Protein AF-A0A1G9PNY1-F1 (afdb_monomer)

Mean predicted aligned error: 7.06 Å

Solvent-accessible surface area (backbone atoms only — not comparable to full-atom values): 10108 Å² total; per-residue (Å²): 119,94,49,72,57,50,75,74,50,74,66,56,32,52,52,48,32,52,53,30,51,52,52,44,56,53,52,70,74,56,66,79,92,45,50,74,58,44,51,51,51,45,50,45,30,50,36,35,34,52,29,25,51,45,40,76,79,39,56,76,78,65,72,63,64,57,29,57,57,54,51,50,52,51,50,51,48,54,51,46,55,68,46,43,55,58,53,42,49,65,63,49,64,80,45,90,55,55,70,68,57,52,51,50,51,39,51,52,53,43,51,44,46,68,58,46,45,60,54,50,53,49,51,53,52,49,53,34,49,77,60,26,61,48,53,48,53,32,40,58,74,56,53,68,54,49,55,64,51,53,51,49,51,50,54,51,50,56,57,53,56,52,32,63,51,52,52,54,50,50,54,53,49,51,54,53,51,53,53,55,54,60,76,72,108

Secondary structure (DSSP, 8-state):
-----PPPPHHHHHHHHHHHHHHHHHHHHS-GGGHHHHHHHHHHHHHHHHHHHHHHH-GGGG---HHHHHHHHHHHHHHHHHHHHHHHHHHHHTS---HHHHHHHHHHHHHHHHHHHHHHHHHHHHHHHHS-GGGHHHHHHHTSSHHHHHHHHHHHHHHHHHHHHHHHHHHHHHHHHHHHHHTT-

pLDDT: mean 88.93, std 7.14, range [53.59, 97.06]

Sequence (185 aa):
MQVTANAPTVVQAWVTLVVLALLFVVSLLVPRRHLPFIYFWRVTTFLGMGSSLAFLWFPTLFQVQVSDYFNSLMQINGILLWIMPVLHAALLYIFPLGMLQKLLATLVAVAFVVVSAPFHVGTLVWIVHETNTLVLLPIYLLATFLPPVLAQLGIYSYFVSKASVSERRSVARAARAAARTVAKA

Structure (mmCIF, N/CA/C/O backbone):
data_AF-A0A1G9PNY1-F1
#
_entry.id   AF-A0A1G9PNY1-F1
#
loop_
_atom_site.group_PDB
_atom_site.id
_atom_site.type_symbol
_atom_site.label_atom_id
_atom_site.label_alt_id
_atom_site.label_comp_id
_atom_site.label_asym_id
_atom_site.label_entity_id
_atom_site.label_seq_id
_atom_site.pdbx_PDB_ins_code
_atom_site.Cartn_x
_atom_site.Cartn_y
_atom_site.Cartn_z
_atom_site.occupancy
_atom_site.B_iso_or_equiv
_atom_site.auth_seq_id
_atom_site.auth_comp_id
_atom_site.auth_asym_id
_atom_site.auth_atom_id
_atom_site.pdbx_PDB_model_num
ATOM 1 N N . MET A 1 1 ? 19.361 -1.876 5.715 1.00 53.59 1 MET A N 1
ATOM 2 C CA . MET A 1 1 ? 19.389 -3.086 4.862 1.00 53.59 1 MET A CA 1
ATOM 3 C C . MET A 1 1 ? 19.858 -2.639 3.487 1.00 53.59 1 MET A C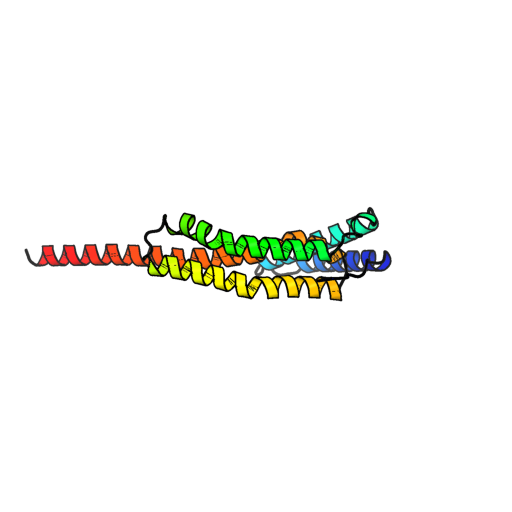 1
ATOM 5 O O . MET A 1 1 ? 19.256 -1.709 2.970 1.00 53.59 1 MET A O 1
ATOM 9 N N . GLN A 1 2 ? 20.953 -3.185 2.947 1.00 61.75 2 GLN A N 1
ATOM 10 C CA . GLN A 1 2 ? 21.344 -2.882 1.564 1.00 61.75 2 GLN A CA 1
ATOM 11 C C . GLN A 1 2 ? 20.408 -3.662 0.641 1.00 61.75 2 GLN A C 1
ATOM 13 O O . GLN A 1 2 ? 20.511 -4.878 0.525 1.00 61.75 2 GLN A O 1
ATOM 18 N N . VAL A 1 3 ? 19.439 -2.958 0.069 1.00 67.06 3 VAL A N 1
ATOM 19 C CA . VAL A 1 3 ? 18.542 -3.470 -0.964 1.00 67.06 3 VAL A CA 1
ATOM 20 C C . VAL A 1 3 ? 19.075 -2.971 -2.296 1.00 67.06 3 VAL A C 1
ATOM 22 O O . VAL A 1 3 ? 19.048 -1.768 -2.574 1.00 67.06 3 VAL A O 1
ATOM 25 N N . THR A 1 4 ? 19.586 -3.901 -3.093 1.00 73.62 4 THR A N 1
ATOM 26 C CA . THR A 1 4 ? 19.955 -3.669 -4.484 1.00 73.62 4 THR A CA 1
ATOM 27 C C . THR A 1 4 ? 18.784 -4.072 -5.373 1.00 73.62 4 THR A C 1
ATOM 29 O O . THR A 1 4 ? 18.105 -5.065 -5.122 1.00 73.62 4 THR A O 1
ATOM 32 N N . ALA A 1 5 ? 18.526 -3.279 -6.406 1.00 76.31 5 ALA A N 1
ATOM 33 C CA . ALA A 1 5 ? 17.574 -3.618 -7.452 1.00 76.31 5 ALA A CA 1
ATOM 34 C C . ALA A 1 5 ? 18.273 -3.458 -8.794 1.00 76.31 5 ALA A C 1
ATOM 36 O O . ALA A 1 5 ? 19.057 -2.522 -8.982 1.00 76.31 5 ALA A O 1
ATOM 37 N N . ASN A 1 6 ? 17.985 -4.361 -9.723 1.00 80.06 6 ASN A N 1
ATOM 38 C CA . ASN A 1 6 ? 18.568 -4.290 -11.052 1.00 80.06 6 ASN A CA 1
ATOM 39 C C . ASN A 1 6 ? 18.010 -3.072 -11.793 1.00 80.06 6 ASN A C 1
ATOM 41 O O . ASN A 1 6 ? 16.792 -2.881 -11.884 1.00 80.06 6 ASN A O 1
ATOM 45 N N . ALA A 1 7 ? 18.911 -2.251 -12.336 1.00 82.44 7 ALA A N 1
ATOM 46 C CA . ALA A 1 7 ? 18.522 -1.197 -13.258 1.00 82.44 7 ALA A CA 1
ATOM 47 C C . ALA A 1 7 ? 17.930 -1.851 -14.523 1.00 82.44 7 ALA A C 1
ATOM 49 O O . ALA A 1 7 ? 18.539 -2.779 -15.067 1.00 82.44 7 ALA A O 1
ATOM 50 N N . PRO A 1 8 ? 16.750 -1.416 -14.992 1.00 86.94 8 PRO A N 1
ATOM 51 C CA . PRO A 1 8 ? 16.131 -1.986 -16.174 1.00 86.94 8 PRO A CA 1
ATOM 52 C C . PRO A 1 8 ? 16.969 -1.680 -17.415 1.00 86.94 8 PRO A C 1
ATOM 54 O O . PRO A 1 8 ? 17.598 -0.630 -17.534 1.00 86.94 8 PRO A O 1
ATOM 57 N N . THR A 1 9 ? 16.951 -2.598 -18.375 1.00 90.94 9 THR A N 1
ATOM 58 C CA . THR A 1 9 ? 17.480 -2.338 -19.720 1.00 90.94 9 THR A CA 1
ATOM 59 C C . THR A 1 9 ? 16.412 -1.687 -20.599 1.00 90.94 9 THR A C 1
ATOM 61 O O . THR A 1 9 ? 15.212 -1.851 -20.375 1.00 90.94 9 THR A O 1
ATOM 64 N N . VAL A 1 10 ? 16.831 -0.989 -21.658 1.00 92.81 10 VAL A N 1
ATOM 65 C CA . VAL A 1 10 ? 15.910 -0.378 -22.639 1.00 92.81 10 VAL A CA 1
ATOM 66 C C . VAL A 1 10 ? 14.958 -1.419 -23.240 1.00 92.81 10 VAL A C 1
ATOM 68 O O . VAL A 1 10 ? 13.764 -1.162 -23.380 1.00 92.81 10 VAL A O 1
ATOM 71 N N . VAL A 1 11 ? 15.462 -2.624 -23.529 1.00 93.62 11 VAL A N 1
ATOM 72 C CA . VAL A 1 11 ? 14.648 -3.738 -24.038 1.00 93.62 11 VAL A CA 1
ATOM 73 C C . VAL A 1 11 ? 13.600 -4.161 -23.009 1.00 93.62 11 VAL A C 1
ATOM 75 O O . VAL A 1 11 ? 12.428 -4.293 -23.355 1.00 93.62 11 VAL A O 1
ATOM 78 N N . GLN A 1 12 ? 13.985 -4.318 -21.738 1.00 93.00 12 GLN A N 1
ATOM 79 C CA . GLN A 1 12 ? 13.044 -4.662 -20.667 1.00 93.00 12 GLN A CA 1
ATOM 80 C C . GLN A 1 12 ? 11.953 -3.605 -20.494 1.00 93.00 12 GLN A C 1
ATOM 82 O O . GLN A 1 12 ? 10.800 -3.970 -20.275 1.00 93.00 12 GLN A O 1
ATOM 87 N N . ALA A 1 13 ? 12.279 -2.318 -20.626 1.00 93.81 13 ALA A N 1
ATOM 88 C CA . ALA A 1 13 ? 11.290 -1.248 -20.540 1.00 93.81 13 ALA A CA 1
ATOM 89 C C . ALA A 1 13 ? 10.269 -1.306 -21.687 1.00 93.81 13 ALA A C 1
ATOM 91 O O . ALA A 1 13 ? 9.069 -1.214 -21.432 1.00 93.81 13 ALA A O 1
ATOM 92 N N . TRP A 1 14 ? 10.711 -1.548 -22.926 1.00 96.25 14 TRP A N 1
ATOM 93 C CA . TRP A 1 14 ? 9.802 -1.741 -24.063 1.00 96.25 14 TRP A CA 1
ATOM 94 C C . TRP A 1 14 ? 8.923 -2.983 -23.913 1.00 96.25 14 TRP A C 1
ATOM 96 O O . TRP A 1 14 ? 7.712 -2.901 -24.113 1.00 96.25 14 TRP A O 1
ATOM 106 N N . VAL A 1 15 ? 9.503 -4.119 -23.514 1.00 95.56 15 VAL A N 1
ATOM 107 C CA . VAL A 1 15 ? 8.742 -5.356 -23.269 1.00 95.56 15 VAL A CA 1
ATOM 108 C C . VAL A 1 15 ? 7.707 -5.135 -22.168 1.00 95.56 15 VAL A C 1
ATOM 110 O O . VAL A 1 15 ? 6.541 -5.481 -22.344 1.00 95.56 15 VAL A O 1
ATOM 113 N N . THR A 1 16 ? 8.103 -4.501 -21.062 1.00 95.00 16 THR A N 1
ATOM 114 C CA . THR A 1 16 ? 7.202 -4.184 -19.945 1.00 95.00 16 THR A CA 1
ATOM 115 C C . THR A 1 16 ? 6.071 -3.268 -20.404 1.00 95.00 16 THR A C 1
ATOM 117 O O . THR A 1 16 ? 4.911 -3.543 -20.112 1.00 95.00 16 THR A O 1
ATOM 120 N N . LEU A 1 17 ? 6.374 -2.229 -21.186 1.00 96.31 17 LEU A N 1
ATOM 121 C CA . LEU A 1 17 ? 5.371 -1.318 -21.733 1.00 96.31 17 LEU A CA 1
ATOM 122 C C . LEU A 1 17 ? 4.341 -2.056 -22.599 1.00 96.31 17 LEU A C 1
ATOM 124 O O . LEU A 1 17 ? 3.140 -1.862 -22.413 1.00 96.31 17 LEU A O 1
ATOM 128 N N . VAL A 1 18 ? 4.794 -2.933 -23.501 1.00 96.94 18 VAL A N 1
ATOM 129 C CA . VAL A 1 18 ? 3.907 -3.735 -24.362 1.00 96.94 18 VAL A CA 1
ATOM 130 C C . VAL A 1 18 ? 3.042 -4.677 -23.527 1.00 96.94 18 VAL A C 1
ATOM 132 O O . VAL A 1 18 ? 1.827 -4.720 -23.716 1.00 96.94 18 VAL A O 1
ATOM 135 N N . VAL A 1 19 ? 3.634 -5.394 -22.569 1.00 96.56 19 VAL A N 1
ATOM 136 C CA . VAL A 1 19 ? 2.896 -6.301 -21.678 1.00 96.56 19 VAL A CA 1
ATOM 137 C C . VAL A 1 19 ? 1.840 -5.538 -20.878 1.00 96.56 19 VAL A C 1
ATOM 139 O O . VAL A 1 19 ? 0.690 -5.968 -20.815 1.00 96.56 19 VAL A O 1
ATOM 142 N N . LEU A 1 20 ? 2.185 -4.383 -20.307 1.00 96.62 20 LEU A N 1
ATOM 143 C CA . LEU A 1 20 ? 1.244 -3.569 -19.539 1.00 96.62 20 LEU A CA 1
ATOM 144 C C . LEU A 1 20 ? 0.131 -2.978 -20.411 1.00 96.62 20 LEU A C 1
ATOM 146 O O . LEU A 1 20 ? -1.016 -2.940 -19.966 1.00 96.62 20 LEU A O 1
ATOM 150 N N . ALA A 1 21 ? 0.432 -2.581 -21.649 1.00 96.50 21 ALA A N 1
ATOM 151 C CA . ALA A 1 21 ? -0.577 -2.132 -22.605 1.00 96.50 21 ALA A CA 1
ATOM 152 C C . ALA A 1 21 ? -1.557 -3.262 -22.957 1.00 96.50 21 ALA A C 1
ATOM 154 O O . ALA A 1 21 ? -2.773 -3.057 -22.934 1.00 96.50 21 ALA A O 1
ATOM 155 N N . LEU A 1 22 ? -1.053 -4.478 -23.199 1.00 97.06 22 LEU A N 1
ATOM 156 C CA . LEU A 1 22 ? -1.893 -5.656 -23.425 1.00 97.06 22 LEU A CA 1
ATOM 157 C C . LEU A 1 22 ? -2.763 -5.964 -22.201 1.00 97.06 22 LEU A C 1
ATOM 159 O O . LEU A 1 22 ? -3.971 -6.151 -22.342 1.00 97.06 22 LEU A O 1
ATOM 163 N N . LEU A 1 23 ? -2.190 -5.949 -20.995 1.00 95.94 23 LEU A N 1
ATOM 164 C CA . LEU A 1 23 ? -2.943 -6.142 -19.753 1.00 95.94 23 LEU A CA 1
ATOM 165 C C . LEU A 1 23 ? -4.012 -5.059 -19.563 1.00 95.94 23 LEU A C 1
ATOM 167 O O . LEU A 1 23 ? -5.112 -5.359 -19.097 1.00 95.94 23 LEU A O 1
ATOM 171 N N . PHE A 1 24 ? -3.730 -3.809 -19.931 1.00 95.94 24 PHE A N 1
ATOM 172 C CA . PHE A 1 24 ? -4.716 -2.733 -19.886 1.00 95.94 24 PHE A CA 1
ATOM 173 C C . PHE A 1 24 ? -5.882 -3.000 -20.847 1.00 95.94 24 PHE A C 1
ATOM 175 O O . PHE A 1 24 ? -7.040 -2.874 -20.443 1.00 95.94 24 PHE A O 1
ATOM 182 N N . VAL A 1 25 ? -5.609 -3.443 -22.07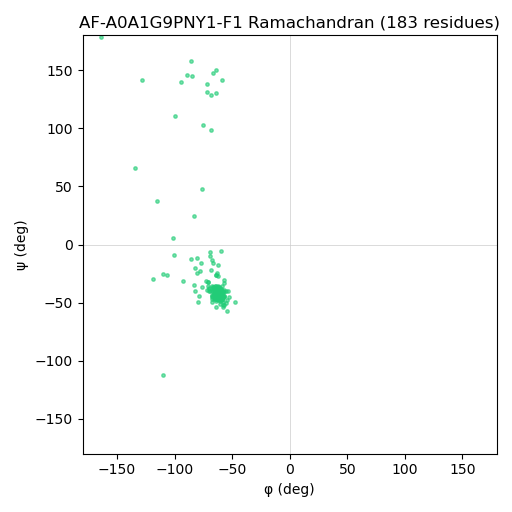7 1.00 96.56 25 VAL A N 1
ATOM 183 C CA . VAL A 1 25 ? -6.653 -3.825 -23.046 1.00 96.56 25 VAL A CA 1
ATOM 184 C C . VAL A 1 25 ? -7.469 -5.016 -22.538 1.00 96.56 25 VAL A C 1
ATOM 186 O O . VAL A 1 25 ? -8.698 -4.971 -22.565 1.00 96.56 25 VAL A O 1
ATOM 189 N N . VAL A 1 26 ? -6.818 -6.043 -21.985 1.00 95.56 26 VAL A N 1
ATOM 190 C CA . VAL A 1 26 ? -7.498 -7.198 -21.371 1.00 95.56 26 VAL A CA 1
ATOM 191 C C . VAL A 1 26 ? -8.422 -6.757 -20.230 1.00 95.56 26 VAL A C 1
ATOM 193 O O . VAL A 1 26 ? -9.529 -7.280 -20.098 1.00 95.56 26 VAL A O 1
ATOM 196 N N . SER A 1 27 ? -8.047 -5.730 -19.461 1.00 94.81 27 SER A N 1
ATOM 197 C CA . SER A 1 27 ? -8.904 -5.168 -18.404 1.00 94.81 27 SER A CA 1
ATOM 198 C C . SER A 1 27 ? -10.229 -4.572 -18.919 1.00 94.81 27 SER A C 1
ATOM 200 O O . SER A 1 27 ? -11.153 -4.340 -18.133 1.00 94.81 27 SER A O 1
ATOM 202 N N . LEU A 1 28 ? -10.347 -4.287 -20.223 1.00 92.69 28 LEU A N 1
ATOM 203 C CA . LEU A 1 28 ? -11.591 -3.821 -20.849 1.00 92.69 28 LEU A CA 1
ATOM 204 C C . LEU A 1 28 ? -12.583 -4.965 -21.095 1.00 92.69 28 LEU A C 1
ATOM 206 O O . LEU A 1 28 ? -13.784 -4.715 -21.169 1.00 92.69 28 LEU A O 1
ATOM 210 N N . LEU A 1 29 ? -12.092 -6.204 -21.173 1.00 94.62 29 LEU A N 1
ATOM 211 C CA . LEU A 1 29 ? -12.893 -7.408 -21.408 1.00 94.62 29 LEU A CA 1
ATOM 212 C C . LEU A 1 29 ? -13.480 -7.993 -20.112 1.00 94.62 29 LEU A C 1
ATOM 214 O O . LEU A 1 29 ? -14.350 -8.861 -20.155 1.00 94.62 29 LEU A O 1
ATOM 218 N N . VAL A 1 30 ? -13.014 -7.532 -18.946 1.00 91.75 30 VAL A N 1
ATOM 219 C CA . VAL A 1 30 ? -13.456 -8.051 -17.646 1.00 91.75 30 VAL A CA 1
ATOM 220 C C . VAL A 1 30 ? -14.900 -7.603 -17.349 1.00 91.75 30 VAL A C 1
ATOM 222 O O . VAL A 1 30 ? -15.206 -6.410 -17.439 1.00 91.75 30 VAL A O 1
ATOM 225 N N . PRO A 1 31 ? -15.803 -8.518 -16.934 1.00 91.44 31 PRO A N 1
ATOM 226 C CA . PRO A 1 31 ? -17.187 -8.174 -16.616 1.00 91.44 31 PRO A CA 1
ATOM 227 C C . PRO A 1 31 ? -17.313 -7.129 -15.498 1.00 91.44 31 PRO A C 1
ATOM 229 O O . PRO A 1 31 ? -16.651 -7.219 -14.461 1.00 91.44 31 PRO A O 1
ATOM 232 N N . ARG A 1 32 ? -18.273 -6.202 -15.641 1.00 90.81 32 ARG A N 1
ATOM 233 C CA . ARG A 1 32 ? -18.540 -5.099 -14.689 1.00 90.81 32 ARG A CA 1
ATOM 234 C C . ARG A 1 32 ? -18.904 -5.538 -13.262 1.00 90.81 32 ARG A C 1
ATOM 236 O O . ARG A 1 32 ? -19.001 -4.704 -12.376 1.00 90.81 32 ARG A O 1
ATOM 243 N N . ARG A 1 33 ? -19.077 -6.829 -12.983 1.00 91.44 33 ARG A N 1
ATOM 244 C CA . ARG A 1 33 ? -19.301 -7.319 -11.610 1.00 91.44 33 ARG A CA 1
ATOM 245 C C . ARG A 1 33 ? -18.082 -7.134 -10.688 1.00 91.44 33 ARG A C 1
ATOM 247 O O . ARG A 1 33 ? -18.227 -7.205 -9.476 1.00 91.44 33 ARG A O 1
ATOM 254 N N . HIS A 1 34 ? -16.894 -6.882 -11.246 1.00 91.81 34 HIS A N 1
ATOM 255 C CA . HIS A 1 34 ? -15.638 -6.730 -10.498 1.00 91.81 34 HIS A CA 1
ATOM 256 C C . HIS A 1 34 ? -15.045 -5.313 -10.597 1.00 91.81 34 HIS A C 1
ATOM 258 O O . HIS A 1 34 ? -13.827 -5.160 -10.669 1.00 91.81 34 HIS A O 1
ATOM 264 N N . LEU A 1 35 ? -15.883 -4.268 -10.605 1.00 91.69 35 LEU A N 1
ATOM 265 C CA . LEU A 1 35 ? -15.442 -2.874 -10.795 1.00 91.69 35 LEU A CA 1
ATOM 266 C C . LEU A 1 35 ? -14.232 -2.455 -9.939 1.00 91.69 35 LEU A C 1
ATO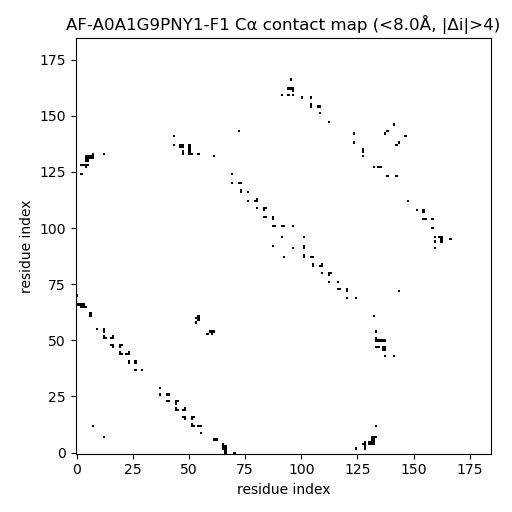M 268 O O . LEU A 1 35 ? -13.280 -1.946 -10.530 1.00 91.69 35 LEU A O 1
ATOM 272 N N . PRO A 1 36 ? -14.184 -2.692 -8.609 1.00 90.56 36 PRO A N 1
ATOM 273 C CA . PRO A 1 36 ? -13.044 -2.259 -7.795 1.00 90.56 36 PRO A CA 1
ATOM 274 C C . PRO A 1 36 ? -11.718 -2.859 -8.276 1.00 90.56 36 PRO A C 1
ATOM 276 O O . PRO A 1 36 ? -10.708 -2.165 -8.367 1.00 90.56 36 PRO A O 1
ATOM 279 N N . PHE A 1 37 ? -11.744 -4.139 -8.653 1.00 91.94 37 PHE A N 1
ATOM 280 C CA . PHE A 1 37 ? -10.574 -4.850 -9.155 1.00 91.94 37 PHE A CA 1
ATOM 281 C C . PHE A 1 37 ? -10.154 -4.355 -10.542 1.00 91.94 37 PHE A C 1
ATOM 283 O O . PHE A 1 37 ? -8.967 -4.167 -10.790 1.00 91.94 37 PHE A O 1
ATOM 290 N N . ILE A 1 38 ? -11.118 -4.073 -11.425 1.00 94.12 38 ILE A N 1
ATOM 291 C CA . ILE A 1 38 ? -10.844 -3.507 -12.752 1.00 94.12 38 ILE A CA 1
ATOM 292 C C . ILE A 1 38 ? -10.142 -2.152 -12.620 1.00 94.12 38 ILE A C 1
ATOM 294 O O . ILE A 1 38 ? -9.158 -1.905 -13.314 1.00 94.12 38 ILE A O 1
ATOM 298 N N . TYR A 1 39 ? -10.613 -1.277 -11.727 1.00 93.50 39 TYR A N 1
ATOM 299 C CA . TYR A 1 39 ? -9.970 0.021 -11.515 1.00 93.50 39 TYR A CA 1
ATOM 300 C C . TYR A 1 39 ? -8.574 -0.125 -10.921 1.00 93.50 39 TYR A C 1
ATOM 302 O O . TYR A 1 39 ? -7.648 0.518 -11.408 1.00 93.50 39 TYR A O 1
ATOM 310 N N . PHE A 1 40 ? -8.394 -1.007 -9.938 1.00 93.00 40 PHE A N 1
ATOM 311 C CA . PHE A 1 40 ? -7.073 -1.286 -9.380 1.00 93.00 40 PHE A CA 1
ATOM 312 C C . PHE A 1 40 ? -6.094 -1.802 -10.448 1.00 93.00 40 PHE A C 1
ATOM 314 O O . PHE A 1 40 ? -4.983 -1.285 -10.574 1.00 93.00 40 PHE A O 1
ATOM 321 N N . TRP A 1 41 ? -6.521 -2.754 -11.282 1.00 94.94 41 TRP A N 1
ATOM 322 C CA . TRP A 1 41 ? -5.739 -3.243 -12.421 1.00 94.94 41 TRP A CA 1
ATOM 323 C C . TRP A 1 41 ? -5.380 -2.102 -13.377 1.00 94.94 41 TRP A C 1
ATOM 325 O O . TRP A 1 41 ? -4.227 -1.940 -13.774 1.00 94.94 41 TRP A O 1
ATOM 335 N N . ARG A 1 42 ? -6.353 -1.276 -13.769 1.00 95.75 42 ARG A N 1
ATOM 336 C CA . ARG A 1 42 ? -6.111 -0.176 -14.714 1.00 95.75 42 ARG A CA 1
ATOM 337 C C . ARG A 1 42 ? -5.147 0.859 -14.159 1.00 95.75 42 ARG A C 1
ATOM 339 O O . ARG A 1 42 ? -4.273 1.310 -14.885 1.00 95.75 42 ARG A O 1
ATOM 346 N N . VAL A 1 43 ? -5.271 1.204 -12.882 1.00 95.19 43 VAL A N 1
ATOM 347 C CA . VAL A 1 43 ? -4.361 2.155 -12.236 1.00 95.19 43 VAL A CA 1
ATOM 348 C C . VAL A 1 43 ? -2.958 1.561 -12.131 1.00 95.19 43 VAL A C 1
ATOM 350 O O . VAL A 1 43 ? -2.003 2.218 -12.525 1.00 95.19 43 VAL A O 1
ATOM 353 N N . THR A 1 44 ? -2.813 0.312 -11.678 1.00 94.62 44 THR A N 1
ATOM 354 C CA . THR A 1 44 ? -1.497 -0.353 -11.588 1.00 94.62 44 THR A CA 1
ATOM 355 C C . THR A 1 44 ? -0.810 -0.448 -12.951 1.00 94.62 44 THR A C 1
ATOM 357 O O . THR A 1 44 ? 0.356 -0.075 -13.075 1.00 94.62 44 THR A O 1
ATOM 360 N N . THR A 1 45 ? -1.537 -0.870 -13.989 1.00 95.69 45 THR A N 1
ATOM 361 C CA . THR A 1 45 ? -1.006 -0.934 -15.362 1.00 95.69 45 THR A CA 1
ATOM 362 C C . THR A 1 45 ? -0.667 0.447 -15.910 1.00 95.69 45 THR A C 1
ATOM 364 O O . THR A 1 45 ? 0.409 0.618 -16.475 1.00 95.69 45 THR A O 1
ATOM 367 N N . PHE A 1 46 ? -1.512 1.455 -15.684 1.00 96.19 46 PHE A N 1
ATOM 368 C CA . PHE A 1 46 ? -1.243 2.830 -16.106 1.00 96.19 46 PHE A CA 1
ATOM 369 C C . PHE A 1 46 ? 0.006 3.417 -15.440 1.00 96.19 46 PHE A C 1
ATOM 371 O O . PHE A 1 46 ? 0.857 3.985 -16.122 1.00 96.19 46 PHE A O 1
ATOM 378 N N . LEU A 1 47 ? 0.168 3.221 -14.130 1.00 96.00 47 LEU A N 1
ATOM 379 C CA . LEU A 1 47 ? 1.363 3.655 -13.406 1.00 96.00 47 LEU A CA 1
ATOM 380 C C . LEU A 1 47 ? 2.619 2.912 -13.873 1.00 96.00 47 LEU A C 1
ATOM 382 O O . LEU A 1 47 ? 3.671 3.530 -14.013 1.00 96.00 47 LEU A O 1
ATOM 386 N N . GLY A 1 48 ? 2.520 1.611 -14.156 1.00 95.25 48 GLY A N 1
ATOM 387 C CA . GLY A 1 48 ? 3.645 0.837 -14.684 1.00 95.25 48 GLY A CA 1
ATOM 388 C C . GLY A 1 48 ? 4.048 1.277 -16.096 1.00 95.25 48 GLY A C 1
ATOM 389 O O . GLY A 1 48 ? 5.240 1.379 -16.395 1.00 95.25 48 GLY A O 1
ATOM 390 N N . MET A 1 49 ? 3.072 1.607 -16.952 1.00 96.12 49 MET A N 1
ATOM 391 C CA . MET A 1 49 ? 3.337 2.193 -18.271 1.00 96.12 49 MET A CA 1
ATOM 392 C C . MET A 1 49 ? 4.014 3.553 -18.112 1.00 96.12 49 MET A C 1
ATOM 394 O O . MET A 1 49 ? 5.047 3.787 -18.729 1.00 96.12 49 MET A O 1
ATOM 398 N N . GLY A 1 50 ? 3.495 4.410 -17.227 1.00 94.94 50 GLY A N 1
ATOM 399 C CA . GLY A 1 50 ? 4.105 5.698 -16.899 1.00 94.94 50 GLY A CA 1
ATOM 400 C C . GLY A 1 50 ? 5.545 5.559 -16.403 1.00 94.94 50 GLY A C 1
ATOM 401 O O . GLY A 1 50 ? 6.406 6.318 -16.831 1.00 94.94 50 GLY A O 1
ATOM 402 N N . SER A 1 51 ? 5.836 4.552 -15.576 1.00 94.12 51 SER A N 1
ATOM 403 C CA . SER A 1 51 ? 7.201 4.261 -15.126 1.00 94.12 51 SER A CA 1
ATOM 404 C C . SER A 1 51 ? 8.110 3.805 -16.269 1.00 94.12 51 SER A C 1
ATOM 406 O O . SER A 1 51 ? 9.225 4.301 -16.404 1.00 94.12 51 SER A O 1
ATOM 408 N N . SER A 1 52 ? 7.617 2.922 -17.140 1.00 94.25 52 SER A N 1
ATOM 409 C CA . SER A 1 52 ? 8.369 2.434 -18.305 1.00 94.25 52 SER A CA 1
ATOM 410 C C . SER A 1 52 ? 8.683 3.564 -19.290 1.00 94.25 52 SER A C 1
ATOM 412 O O . SER A 1 52 ? 9.815 3.683 -19.754 1.00 94.25 52 SER A O 1
ATOM 414 N N . LEU A 1 53 ? 7.710 4.442 -19.559 1.00 94.94 53 LEU A N 1
ATOM 415 C CA . LEU A 1 53 ? 7.909 5.649 -20.363 1.00 94.94 53 LEU A CA 1
ATOM 416 C C . LEU A 1 53 ? 8.877 6.616 -19.664 1.00 94.94 53 LEU A C 1
ATOM 418 O O . LEU A 1 53 ? 9.821 7.092 -20.279 1.00 94.94 53 LEU A O 1
ATOM 422 N N . ALA A 1 54 ? 8.720 6.867 -18.364 1.00 92.44 54 ALA A N 1
ATOM 423 C CA . ALA A 1 54 ? 9.639 7.737 -17.635 1.00 92.44 54 ALA A CA 1
ATOM 424 C C . ALA A 1 54 ? 11.088 7.236 -17.727 1.00 92.44 54 ALA A C 1
ATOM 426 O O . ALA A 1 54 ? 11.989 8.044 -17.924 1.00 92.44 54 ALA A O 1
ATOM 427 N N . PHE A 1 55 ? 11.317 5.922 -17.660 1.00 93.12 55 PHE A N 1
ATOM 428 C CA . PHE A 1 55 ? 12.652 5.351 -17.826 1.00 93.12 55 PHE A CA 1
ATOM 429 C C . PHE A 1 55 ? 13.210 5.552 -19.240 1.00 93.12 55 PHE A C 1
ATOM 431 O O . PHE A 1 55 ? 14.371 5.924 -19.389 1.00 93.12 55 PHE A O 1
ATOM 438 N N . LEU A 1 56 ? 12.394 5.333 -20.276 1.00 93.19 56 LEU A N 1
ATOM 439 C CA . LEU A 1 56 ? 12.829 5.468 -21.670 1.00 93.19 56 LEU A CA 1
ATOM 440 C C . LEU A 1 56 ? 13.239 6.908 -22.027 1.00 93.19 56 LEU A C 1
ATOM 442 O O . LEU A 1 56 ? 14.179 7.089 -22.799 1.00 93.19 56 LEU A O 1
ATOM 446 N N . TRP A 1 57 ? 12.568 7.919 -21.466 1.00 93.31 57 TRP A N 1
ATOM 447 C CA . TRP A 1 57 ? 12.884 9.333 -21.725 1.00 93.31 57 TRP A CA 1
ATOM 448 C C . TRP A 1 57 ? 13.865 9.936 -20.713 1.00 93.31 57 TRP A C 1
ATOM 450 O O . TRP A 1 57 ? 14.645 10.818 -21.067 1.00 93.31 57 TRP A O 1
ATOM 460 N N . PHE A 1 58 ? 13.845 9.471 -19.464 1.00 91.12 58 PHE A N 1
ATOM 461 C CA . PHE A 1 58 ? 14.632 10.021 -18.360 1.00 91.12 58 PHE A CA 1
ATOM 462 C C . PHE A 1 58 ? 15.303 8.902 -17.540 1.00 91.12 58 PHE A C 1
ATOM 464 O O . PHE A 1 58 ? 15.001 8.720 -16.356 1.00 91.12 58 PHE A O 1
ATOM 471 N N . PRO A 1 59 ? 16.250 8.147 -18.127 1.00 85.69 59 PRO A N 1
ATOM 472 C CA . PRO A 1 59 ? 16.861 6.986 -17.473 1.00 85.69 59 PRO A CA 1
ATOM 473 C C . PRO A 1 59 ? 17.641 7.348 -16.199 1.00 85.69 59 PRO A C 1
ATOM 475 O O . PRO A 1 59 ? 17.776 6.526 -15.294 1.00 85.69 59 PRO A O 1
ATOM 478 N N . THR A 1 60 ? 18.113 8.592 -16.083 1.00 84.38 60 THR A N 1
ATOM 479 C CA . THR A 1 60 ? 18.808 9.101 -14.890 1.00 84.38 60 THR A CA 1
ATOM 480 C C . THR A 1 60 ? 17.915 9.142 -13.649 1.00 84.38 60 THR A C 1
ATOM 482 O O . THR A 1 60 ? 18.422 8.982 -12.541 1.00 84.38 60 THR A O 1
ATOM 485 N N . LEU A 1 61 ? 16.588 9.259 -13.806 1.00 80.12 61 LEU A N 1
ATOM 486 C CA . LEU A 1 61 ? 15.635 9.230 -12.687 1.00 80.12 61 LEU A CA 1
ATOM 487 C C . LEU A 1 61 ? 15.552 7.861 -12.000 1.00 80.12 61 LEU A C 1
ATOM 489 O O . LEU A 1 61 ? 14.982 7.761 -10.920 1.00 80.12 61 LEU A O 1
ATOM 493 N N . PHE A 1 62 ? 16.106 6.808 -12.607 1.00 78.94 62 PHE A N 1
ATOM 494 C CA . PHE A 1 62 ? 16.040 5.437 -12.096 1.00 78.94 62 PHE A CA 1
ATOM 495 C C . PHE A 1 62 ? 17.330 4.994 -11.395 1.00 78.94 62 PHE A C 1
ATOM 497 O O . PHE A 1 62 ? 17.420 3.851 -10.951 1.00 78.94 62 PHE A O 1
ATOM 504 N N . GLN A 1 63 ? 18.296 5.904 -11.219 1.00 73.44 63 GLN A N 1
ATOM 505 C CA . GLN A 1 63 ? 19.510 5.695 -10.414 1.00 73.44 63 GLN A CA 1
ATOM 506 C C . GLN A 1 63 ? 19.278 5.936 -8.906 1.00 73.44 63 GLN A C 1
ATOM 508 O O . GLN A 1 63 ? 20.202 6.266 -8.165 1.00 73.44 63 GLN A O 1
ATOM 513 N N . VAL A 1 64 ? 18.035 5.798 -8.438 1.00 69.56 64 VAL A N 1
ATOM 514 C CA . VAL A 1 64 ? 17.660 6.031 -7.037 1.00 69.56 64 VAL A CA 1
ATOM 515 C C . VAL A 1 64 ? 18.199 4.910 -6.153 1.00 69.56 64 VAL A C 1
ATOM 517 O O . VAL A 1 64 ? 18.090 3.728 -6.483 1.00 69.56 64 VAL A O 1
ATOM 520 N N . GLN A 1 65 ? 18.725 5.274 -4.982 1.00 80.06 65 GLN A N 1
ATOM 521 C CA . GLN A 1 65 ? 19.083 4.307 -3.950 1.00 80.06 65 GLN A CA 1
ATOM 522 C C . GLN A 1 65 ? 17.812 3.672 -3.373 1.00 80.06 65 GLN A C 1
ATOM 524 O O . GLN A 1 65 ? 17.146 4.221 -2.498 1.00 80.06 65 GLN A O 1
ATOM 529 N N . VAL A 1 66 ? 17.473 2.480 -3.861 1.00 84.44 66 VAL A N 1
ATOM 530 C CA . VAL A 1 66 ? 16.297 1.703 -3.423 1.00 84.44 66 VAL A CA 1
ATOM 531 C C . VAL A 1 66 ? 16.317 1.430 -1.913 1.00 84.44 66 VAL A C 1
ATOM 533 O O . VAL A 1 66 ? 15.271 1.386 -1.265 1.00 84.44 66 VAL A O 1
ATOM 536 N N . SER A 1 67 ? 17.514 1.316 -1.335 1.00 87.69 67 SER A N 1
ATOM 537 C CA . SER A 1 67 ? 17.709 1.177 0.111 1.00 87.69 67 SER A CA 1
ATOM 538 C C . SER A 1 67 ? 17.141 2.360 0.900 1.00 87.69 67 SER A C 1
ATOM 540 O O . SER A 1 67 ? 16.494 2.143 1.923 1.00 87.69 67 SER A O 1
ATOM 542 N N . ASP A 1 68 ? 17.331 3.591 0.420 1.00 87.56 68 ASP A N 1
ATOM 543 C CA . ASP A 1 68 ? 16.847 4.792 1.106 1.00 87.56 68 ASP A CA 1
ATOM 544 C C . ASP A 1 68 ? 15.325 4.828 1.126 1.00 87.56 68 ASP A C 1
ATOM 546 O O . ASP A 1 68 ? 14.732 5.051 2.178 1.00 87.56 68 ASP A O 1
ATOM 550 N N . TYR A 1 69 ? 14.688 4.487 0.003 1.00 88.50 69 TYR A N 1
ATOM 551 C CA . TYR A 1 69 ? 13.233 4.388 -0.082 1.00 88.50 69 TYR A CA 1
ATOM 552 C C . TYR A 1 69 ? 12.652 3.433 0.975 1.00 88.50 69 TYR A C 1
ATOM 554 O O . TYR A 1 69 ? 11.751 3.807 1.730 1.00 88.50 69 TYR A O 1
ATOM 562 N N . PHE A 1 70 ? 13.184 2.212 1.080 1.00 91.38 70 PHE A N 1
ATOM 563 C CA . PHE A 1 70 ? 12.672 1.228 2.038 1.00 91.38 70 PHE A CA 1
ATOM 564 C C . PHE A 1 70 ? 13.040 1.547 3.490 1.00 91.38 70 PHE A C 1
ATOM 566 O O . PHE A 1 70 ? 12.247 1.268 4.392 1.00 91.38 70 PHE A O 1
ATOM 573 N N . ASN A 1 71 ? 14.192 2.181 3.728 1.00 91.12 71 ASN A N 1
ATOM 574 C CA . ASN A 1 71 ? 14.543 2.696 5.051 1.00 91.12 71 ASN A CA 1
ATOM 575 C C . ASN A 1 71 ? 13.567 3.803 5.477 1.00 91.12 71 ASN A C 1
ATOM 577 O O . ASN A 1 71 ? 13.040 3.749 6.589 1.00 91.12 71 ASN A O 1
ATOM 581 N N . SER A 1 72 ? 13.263 4.761 4.594 1.00 90.31 72 SER A N 1
ATOM 582 C CA . SER A 1 72 ? 12.260 5.801 4.847 1.00 90.31 72 SER A CA 1
ATOM 583 C C . SER A 1 72 ? 10.876 5.202 5.085 1.00 90.31 72 SER A C 1
ATOM 585 O O . SER A 1 72 ? 10.191 5.606 6.021 1.00 90.31 72 SER A O 1
ATOM 587 N N . LEU A 1 73 ? 10.475 4.191 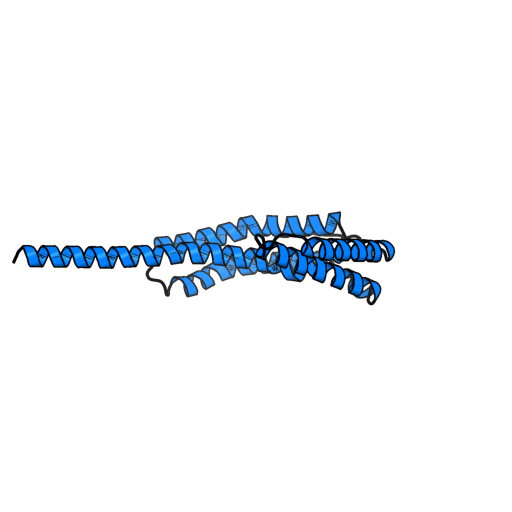4.310 1.00 91.00 73 LEU A N 1
ATOM 588 C CA . LEU A 1 73 ? 9.206 3.495 4.525 1.00 91.00 73 LEU A CA 1
ATOM 589 C C . LEU A 1 73 ? 9.154 2.804 5.898 1.00 91.00 73 LEU A C 1
ATOM 591 O O . LEU A 1 73 ? 8.136 2.866 6.588 1.00 91.00 73 LEU A O 1
ATOM 595 N N . MET A 1 74 ? 10.246 2.175 6.335 1.00 91.12 74 MET A N 1
ATOM 596 C CA . MET A 1 74 ? 10.319 1.581 7.671 1.00 91.12 74 MET A CA 1
ATOM 597 C C . MET A 1 74 ? 10.242 2.650 8.772 1.00 91.12 74 MET A C 1
ATOM 599 O O . MET A 1 74 ? 9.511 2.474 9.746 1.00 91.12 74 MET A O 1
ATOM 603 N N . GLN A 1 75 ? 10.928 3.785 8.600 1.00 91.88 75 GLN A N 1
ATOM 604 C CA . GLN A 1 75 ? 10.857 4.917 9.533 1.00 91.88 75 GLN A CA 1
ATOM 605 C C . GLN A 1 75 ? 9.440 5.489 9.630 1.00 91.88 75 GLN A C 1
ATOM 607 O O . GLN A 1 75 ? 8.950 5.710 10.734 1.00 91.88 75 GLN A O 1
ATOM 612 N N . ILE A 1 76 ? 8.754 5.663 8.498 1.00 90.25 76 ILE A N 1
ATOM 613 C CA . ILE A 1 76 ? 7.353 6.101 8.444 1.00 90.25 76 ILE A CA 1
ATOM 614 C C . ILE A 1 76 ? 6.456 5.148 9.239 1.00 90.25 76 ILE A C 1
ATOM 616 O O . ILE A 1 76 ? 5.639 5.603 10.036 1.00 90.25 76 ILE A O 1
ATOM 620 N N . ASN A 1 77 ? 6.622 3.832 9.074 1.00 89.25 77 ASN A N 1
ATOM 621 C CA . ASN A 1 77 ? 5.868 2.849 9.855 1.00 89.25 77 ASN A CA 1
ATOM 622 C C . ASN A 1 77 ? 6.208 2.916 11.356 1.00 89.25 77 ASN A C 1
ATOM 624 O O . ASN A 1 77 ? 5.319 2.769 12.195 1.00 89.25 77 ASN A O 1
ATOM 628 N N . GLY A 1 78 ? 7.466 3.197 11.703 1.00 91.06 78 GLY A N 1
ATOM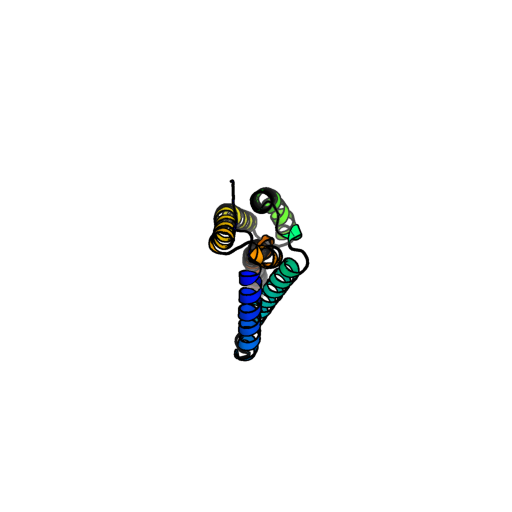 629 C CA . GLY A 1 78 ? 7.881 3.462 13.081 1.00 91.06 78 GLY A CA 1
ATOM 630 C C . GLY A 1 78 ? 7.200 4.700 13.673 1.00 91.06 78 GLY A C 1
ATOM 631 O O . GLY A 1 78 ? 6.670 4.640 14.779 1.00 91.06 78 GLY A O 1
ATOM 632 N N . ILE A 1 79 ? 7.136 5.803 12.923 1.00 91.44 79 ILE A N 1
ATOM 633 C CA . ILE A 1 79 ? 6.398 7.015 13.319 1.00 91.44 79 ILE A CA 1
ATOM 634 C C . ILE A 1 79 ? 4.907 6.700 13.477 1.00 91.44 79 ILE A C 1
ATOM 636 O O . ILE A 1 79 ? 4.281 7.138 14.445 1.00 91.44 79 ILE A O 1
ATOM 640 N N . LEU A 1 80 ? 4.342 5.903 12.564 1.00 87.69 80 LEU A N 1
ATOM 641 C CA . LEU A 1 80 ? 2.942 5.493 12.614 1.00 87.69 80 LEU A CA 1
ATOM 642 C C . LEU A 1 80 ? 2.622 4.755 13.922 1.00 87.69 80 LEU A C 1
ATOM 644 O O . LEU A 1 80 ? 1.603 5.027 14.549 1.00 87.69 80 LEU A O 1
ATOM 648 N N . LEU A 1 81 ? 3.508 3.867 14.372 1.00 91.25 81 LEU A N 1
ATOM 649 C CA . LEU A 1 81 ? 3.355 3.142 15.634 1.00 91.25 81 LEU A CA 1
ATOM 650 C C . LEU A 1 81 ? 3.244 4.092 16.839 1.00 91.25 81 LEU A C 1
ATOM 652 O O . LEU A 1 81 ? 2.411 3.866 17.715 1.00 91.25 81 LEU A O 1
ATOM 656 N N . TRP A 1 82 ? 4.021 5.178 16.854 1.00 91.56 82 TRP A N 1
ATOM 657 C CA . TRP A 1 82 ? 3.987 6.181 17.924 1.00 91.56 82 TRP A CA 1
ATOM 658 C C . TRP A 1 82 ? 2.786 7.124 17.851 1.00 91.56 82 TRP A C 1
ATOM 660 O O . TRP A 1 82 ? 2.237 7.499 18.887 1.00 91.56 82 TRP A O 1
ATOM 670 N N . ILE A 1 83 ? 2.359 7.511 16.647 1.00 92.00 83 ILE A N 1
ATOM 671 C CA . ILE A 1 83 ? 1.237 8.444 16.476 1.00 92.00 83 ILE A CA 1
ATOM 672 C C . ILE A 1 83 ? -0.124 7.749 16.603 1.00 92.00 83 ILE A C 1
ATOM 674 O O . ILE A 1 83 ? -1.105 8.395 16.968 1.00 92.00 83 ILE A O 1
ATOM 678 N N . MET A 1 84 ? -0.197 6.437 16.347 1.00 90.25 84 MET A N 1
ATOM 679 C CA . MET A 1 84 ? -1.449 5.672 16.371 1.00 90.25 84 MET A CA 1
ATOM 680 C C . MET A 1 84 ? -2.231 5.808 17.686 1.00 90.25 84 MET A C 1
ATOM 682 O O . MET A 1 84 ? -3.424 6.109 17.618 1.00 90.25 84 MET A O 1
ATOM 686 N N . PRO A 1 85 ? -1.622 5.664 18.880 1.00 91.06 85 PRO A N 1
ATOM 687 C CA . PRO A 1 85 ? -2.328 5.867 20.143 1.00 91.06 85 PRO A CA 1
ATOM 688 C C . PRO A 1 85 ? -2.938 7.261 20.285 1.00 91.06 85 PRO A C 1
ATOM 690 O O . PRO A 1 85 ? -4.077 7.384 20.732 1.00 91.06 85 PRO A O 1
ATOM 693 N N . VAL A 1 86 ? -2.212 8.300 19.868 1.00 92.12 86 VAL A N 1
ATOM 694 C CA . VAL A 1 86 ? -2.680 9.694 19.922 1.00 92.12 86 VAL A CA 1
ATOM 695 C C . VAL A 1 86 ? -3.836 9.905 18.947 1.00 92.12 86 VAL A C 1
ATOM 697 O O . VAL A 1 86 ? -4.861 10.480 19.311 1.00 92.12 86 VAL A O 1
ATOM 700 N N . LEU A 1 87 ? -3.709 9.377 17.729 1.00 90.25 87 LEU A N 1
ATOM 701 C CA . LEU A 1 87 ? -4.739 9.453 16.699 1.00 90.25 87 LEU A CA 1
ATOM 702 C C . LEU A 1 87 ? -6.023 8.735 17.139 1.00 90.25 87 LEU A C 1
ATOM 704 O O . LEU A 1 87 ? -7.115 9.288 17.036 1.00 90.25 87 LEU A O 1
ATOM 708 N N . HIS A 1 88 ? -5.906 7.534 17.702 1.00 89.44 88 HIS A N 1
ATOM 709 C CA . HIS A 1 88 ? -7.044 6.811 18.261 1.00 89.44 88 HIS A CA 1
ATOM 710 C C . HIS A 1 88 ? -7.640 7.489 19.490 1.00 89.44 88 HIS A C 1
ATOM 712 O O . HIS A 1 88 ? -8.861 7.480 19.632 1.00 89.44 88 HIS A O 1
ATOM 718 N N . ALA A 1 89 ? -6.831 8.097 20.358 1.00 87.12 89 ALA A N 1
ATOM 719 C CA . ALA A 1 89 ? -7.351 8.888 21.463 1.00 87.12 89 ALA A CA 1
ATOM 720 C C . ALA A 1 89 ? -8.199 10.053 20.931 1.00 87.12 89 ALA A C 1
ATOM 722 O O . ALA A 1 89 ? -9.348 10.186 21.336 1.00 87.12 89 ALA A O 1
ATOM 723 N N . ALA A 1 90 ? -7.700 10.820 19.959 1.00 88.12 90 ALA A N 1
ATOM 724 C CA . ALA A 1 90 ? -8.450 11.919 19.351 1.00 88.12 90 ALA A CA 1
ATOM 725 C C . ALA A 1 90 ? -9.745 11.449 18.658 1.00 88.12 90 ALA A C 1
ATOM 727 O O . ALA A 1 90 ? -10.806 12.042 18.854 1.00 88.12 90 ALA A O 1
ATOM 728 N N . LEU A 1 91 ? -9.682 10.363 17.881 1.00 88.62 91 LEU A N 1
ATOM 729 C CA . LEU A 1 91 ? -10.814 9.890 17.077 1.00 88.62 91 LEU A CA 1
ATOM 730 C C . LEU A 1 91 ? -11.860 9.119 17.888 1.00 88.62 91 LEU A C 1
ATOM 732 O O . LEU A 1 91 ? -13.056 9.320 17.693 1.00 88.62 91 LEU A O 1
ATOM 736 N N . LEU A 1 92 ? -11.443 8.213 18.777 1.00 85.38 92 LEU A N 1
ATOM 737 C CA . LEU A 1 92 ? -12.362 7.359 19.536 1.00 85.38 92 LEU A CA 1
ATOM 738 C C . LEU A 1 92 ? -12.939 8.069 20.760 1.00 85.38 92 LEU A C 1
ATOM 740 O O . LEU A 1 92 ? -13.975 7.634 21.266 1.00 85.38 92 LEU A O 1
ATOM 744 N N . TYR A 1 93 ? -12.310 9.143 21.253 1.00 82.50 93 TYR A N 1
ATOM 745 C CA . TYR A 1 93 ? -12.825 9.869 22.415 1.00 82.50 93 TYR A CA 1
ATOM 746 C C . TYR A 1 93 ? -14.206 10.476 22.157 1.00 82.50 93 TYR A C 1
ATOM 748 O O . TYR A 1 93 ? -15.054 10.407 23.044 1.00 82.50 93 TYR A O 1
ATOM 756 N N . ILE A 1 94 ? -14.453 10.937 20.927 1.00 84.75 94 ILE A N 1
ATOM 757 C CA . ILE A 1 94 ? -15.721 11.536 20.483 1.00 84.75 94 ILE A CA 1
ATOM 758 C C . ILE A 1 94 ? -16.884 10.526 20.535 1.00 84.75 94 ILE A C 1
ATOM 760 O O . ILE A 1 94 ? -18.037 10.912 20.707 1.00 84.75 94 ILE A O 1
ATOM 764 N N . PHE A 1 95 ? -16.607 9.221 20.430 1.00 82.75 95 PHE A N 1
ATOM 765 C CA . PHE A 1 95 ? -17.648 8.193 20.407 1.00 82.75 95 PHE A CA 1
ATOM 766 C C . PHE A 1 95 ? -18.010 7.693 21.816 1.00 82.75 95 PHE A C 1
ATOM 768 O O . PHE A 1 95 ? -17.119 7.531 22.667 1.00 82.75 95 PHE A O 1
ATOM 775 N N . PRO A 1 96 ? -19.293 7.337 22.054 1.00 83.31 96 PRO A N 1
ATOM 776 C CA . PRO A 1 96 ? -19.787 6.792 23.323 1.00 83.31 96 PRO A CA 1
ATOM 777 C C . PRO A 1 96 ? -19.392 5.311 23.509 1.00 83.31 96 PRO A C 1
ATOM 779 O O . PRO A 1 96 ? -20.209 4.452 23.832 1.00 83.31 96 PRO A O 1
ATOM 782 N N . LEU A 1 97 ? -18.121 4.991 23.264 1.00 82.44 97 LEU A N 1
ATOM 783 C CA . LEU A 1 97 ? -17.527 3.675 23.484 1.00 82.44 97 LEU A CA 1
ATOM 784 C C . LEU A 1 97 ? -17.069 3.537 24.940 1.00 82.44 97 LEU A C 1
ATOM 786 O O . LEU A 1 97 ? -16.558 4.487 25.538 1.00 82.44 97 LEU A O 1
ATOM 790 N N . GLY A 1 98 ? -17.184 2.331 25.498 1.00 85.12 98 GLY A N 1
ATOM 791 C CA . GLY A 1 98 ? -16.600 2.036 26.808 1.00 85.12 98 GLY A CA 1
ATOM 792 C C . GLY A 1 98 ? -15.071 2.141 26.772 1.00 85.12 98 GLY A C 1
ATOM 793 O O . GLY A 1 98 ? -14.453 1.842 25.749 1.00 85.12 98 GLY A O 1
ATOM 794 N N . MET A 1 99 ? -14.442 2.511 27.893 1.00 87.88 99 MET A N 1
ATOM 795 C CA . MET A 1 99 ? -12.981 2.680 27.977 1.00 87.88 99 MET A CA 1
ATOM 796 C C . MET A 1 99 ? -12.212 1.434 27.508 1.00 87.88 99 MET A C 1
ATOM 798 O O . MET A 1 99 ? -11.250 1.542 26.753 1.00 87.88 99 MET A O 1
ATOM 802 N N . LEU A 1 100 ? -12.698 0.239 27.866 1.00 88.94 100 LEU A N 1
ATOM 803 C CA . LEU A 1 100 ? -12.107 -1.027 27.429 1.00 88.94 100 LEU A CA 1
ATOM 804 C C . LEU A 1 100 ? -12.131 -1.189 25.900 1.00 88.94 100 LEU A C 1
ATOM 806 O O . LEU A 1 100 ? -11.169 -1.676 25.321 1.00 88.94 100 LEU A O 1
ATOM 810 N N . GLN A 1 101 ? -13.203 -0.761 25.228 1.00 88.94 101 GLN A N 1
ATOM 811 C CA . GLN A 1 101 ? -13.304 -0.853 23.767 1.00 88.94 101 GLN A CA 1
ATOM 812 C C . GLN A 1 101 ? -12.352 0.124 23.078 1.00 88.94 101 GLN A C 1
ATOM 814 O O . GLN A 1 101 ? -11.742 -0.243 22.078 1.00 88.94 101 GLN A O 1
ATOM 819 N N . LYS A 1 102 ? -12.191 1.333 23.633 1.00 89.94 102 LYS A N 1
ATOM 820 C CA . LYS A 1 102 ? -11.217 2.322 23.147 1.00 89.94 102 LYS A CA 1
ATOM 821 C C . LYS A 1 102 ? -9.790 1.782 23.272 1.00 89.94 102 LYS A C 1
ATOM 823 O O . LYS A 1 102 ? -9.030 1.828 22.310 1.00 89.94 102 LYS A O 1
ATOM 828 N N . LEU A 1 103 ? -9.463 1.189 24.421 1.00 91.38 103 LEU A N 1
ATOM 829 C CA . LEU A 1 103 ? -8.155 0.584 24.670 1.00 91.38 103 LEU A CA 1
ATOM 830 C C . LEU A 1 103 ? -7.889 -0.601 23.733 1.00 91.38 103 LEU A C 1
ATOM 832 O O . LEU A 1 103 ? -6.834 -0.658 23.106 1.00 91.38 103 LEU A O 1
ATOM 836 N N . LEU A 1 104 ? -8.856 -1.511 23.576 1.00 93.25 104 LEU A N 1
ATOM 837 C CA . LEU A 1 104 ? -8.738 -2.648 22.659 1.00 93.25 104 LEU A CA 1
ATOM 838 C C . LEU A 1 104 ? -8.572 -2.203 21.202 1.00 93.25 104 LEU A C 1
ATOM 840 O O . LEU A 1 104 ? -7.775 -2.799 20.486 1.00 93.25 104 LEU A O 1
ATOM 844 N N . ALA A 1 105 ? -9.277 -1.157 20.766 1.00 92.38 105 ALA A N 1
ATOM 845 C CA . ALA A 1 105 ? -9.124 -0.619 19.417 1.00 92.38 105 ALA A CA 1
ATOM 846 C C . ALA A 1 105 ? -7.697 -0.127 19.160 1.00 92.38 105 ALA A C 1
ATOM 848 O O . ALA A 1 105 ? -7.102 -0.458 18.136 1.00 92.38 105 ALA A O 1
ATOM 849 N N . THR A 1 106 ? -7.125 0.614 20.110 1.00 93.62 106 THR A N 1
ATOM 850 C CA . THR A 1 106 ? -5.729 1.063 20.049 1.00 93.62 106 THR A CA 1
ATOM 851 C C . THR A 1 106 ? -4.745 -0.095 20.086 1.00 93.62 106 THR A C 1
ATOM 853 O O . THR A 1 106 ? -3.844 -0.132 19.255 1.00 93.62 106 THR A O 1
ATOM 856 N N . LEU A 1 107 ? -4.933 -1.073 20.974 1.00 94.94 107 LEU A N 1
ATOM 857 C CA . LEU A 1 107 ? -4.057 -2.245 21.026 1.00 94.94 107 LEU A CA 1
ATOM 858 C C . LEU A 1 107 ? -4.083 -3.043 19.721 1.00 94.94 107 LEU A C 1
ATOM 860 O O . LEU A 1 107 ? -3.027 -3.420 19.227 1.00 94.94 107 LEU A O 1
ATOM 864 N N . VAL A 1 108 ? -5.265 -3.269 19.141 1.00 95.31 108 VAL A N 1
ATOM 865 C CA . VAL A 1 108 ? -5.402 -3.985 17.864 1.00 95.31 108 VAL A CA 1
ATOM 866 C C . VAL A 1 108 ? -4.739 -3.209 16.725 1.00 95.31 108 VAL A C 1
ATOM 868 O O . VAL A 1 108 ? -4.025 -3.810 15.928 1.00 95.31 108 VAL A O 1
ATOM 871 N N . ALA A 1 109 ? -4.917 -1.887 16.665 1.00 93.56 109 ALA A N 1
ATOM 872 C CA . ALA A 1 109 ? -4.260 -1.044 15.667 1.00 93.56 109 ALA A CA 1
ATOM 873 C C . ALA A 1 109 ? -2.732 -1.068 15.781 1.00 93.56 109 ALA A C 1
ATOM 875 O O . ALA A 1 109 ? -2.049 -1.225 14.769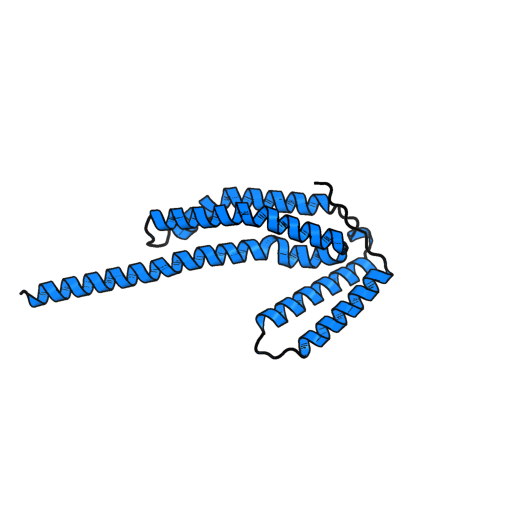 1.00 93.56 109 ALA A O 1
ATOM 876 N N . VAL A 1 110 ? -2.197 -0.954 16.999 1.00 95.50 110 VAL A N 1
ATOM 877 C CA . VAL A 1 110 ? -0.751 -1.010 17.253 1.00 95.50 110 VAL A CA 1
ATOM 878 C C . VAL A 1 110 ? -0.201 -2.399 16.930 1.00 95.50 110 VAL A C 1
ATOM 880 O O . VAL A 1 110 ? 0.791 -2.504 16.214 1.00 95.50 110 VAL A O 1
ATOM 883 N N . ALA A 1 111 ? -0.864 -3.464 17.389 1.00 95.62 111 ALA A N 1
ATOM 884 C CA . ALA A 1 111 ? -0.471 -4.840 17.090 1.00 95.62 111 ALA A CA 1
ATOM 885 C C . ALA A 1 111 ? -0.469 -5.109 15.580 1.00 95.62 111 ALA A C 1
ATOM 887 O O . ALA A 1 111 ? 0.462 -5.732 15.072 1.00 95.62 111 ALA A O 1
ATOM 888 N N . PHE A 1 112 ? -1.465 -4.586 14.857 1.00 94.19 112 PHE A N 1
ATOM 889 C CA . PHE A 1 112 ? -1.485 -4.649 13.403 1.00 94.19 112 PHE A CA 1
ATOM 890 C C . PHE A 1 112 ? -0.244 -3.984 12.809 1.00 94.19 112 PHE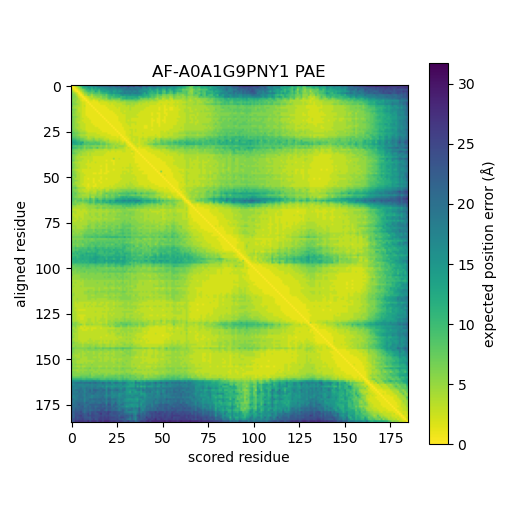 A C 1
ATOM 892 O O . PHE A 1 112 ? 0.448 -4.652 12.057 1.00 94.19 112 PHE A O 1
ATOM 899 N N . VAL A 1 113 ? 0.096 -2.741 13.179 1.00 93.00 113 VAL A N 1
ATOM 900 C CA . VAL A 1 113 ? 1.287 -2.052 12.637 1.00 93.00 113 VAL A CA 1
ATOM 901 C C . VAL A 1 113 ? 2.572 -2.825 12.939 1.00 93.00 113 VAL A C 1
ATOM 903 O O . VAL A 1 113 ? 3.380 -3.018 12.034 1.00 93.00 113 VAL A O 1
ATOM 906 N N . VAL A 1 114 ? 2.748 -3.302 14.175 1.00 95.12 114 VAL A N 1
ATOM 907 C CA . VAL A 1 114 ? 3.940 -4.061 14.599 1.00 95.12 114 VAL A CA 1
ATOM 908 C C . VAL A 1 114 ? 4.153 -5.301 13.734 1.00 95.12 114 VAL A C 1
ATOM 910 O O . VAL A 1 114 ? 5.278 -5.577 13.324 1.00 95.12 114 VAL A O 1
ATOM 913 N N . VAL A 1 115 ? 3.082 -6.042 13.449 1.00 94.62 115 VAL A N 1
ATOM 914 C CA . VAL A 1 115 ? 3.159 -7.262 12.641 1.00 94.62 115 VAL A CA 1
ATOM 915 C C . VAL A 1 115 ? 3.223 -6.917 11.157 1.00 94.62 115 VAL A C 1
ATOM 917 O O . VAL A 1 115 ? 4.092 -7.403 10.442 1.00 94.62 115 VAL A O 1
ATOM 920 N N . SER A 1 116 ? 2.326 -6.065 10.669 1.00 93.81 116 SER A N 1
ATOM 921 C CA . SER A 1 116 ? 2.168 -5.805 9.243 1.00 93.81 116 SER A CA 1
ATOM 922 C C . SER A 1 116 ? 3.331 -5.020 8.658 1.00 93.81 116 SER A C 1
ATOM 924 O O . SER A 1 116 ? 3.673 -5.270 7.513 1.00 93.81 116 SER A O 1
ATOM 926 N N . ALA A 1 117 ? 3.935 -4.077 9.388 1.00 92.25 117 ALA A N 1
ATOM 927 C CA . ALA A 1 117 ? 5.001 -3.226 8.857 1.00 92.25 117 ALA A CA 1
ATOM 928 C C . ALA A 1 117 ? 6.211 -4.017 8.321 1.00 92.25 117 ALA A C 1
ATOM 930 O O . ALA A 1 117 ? 6.547 -3.822 7.150 1.00 92.25 117 ALA A O 1
ATOM 931 N N . PRO A 1 118 ? 6.844 -4.936 9.081 1.00 92.94 118 PRO A N 1
ATOM 932 C CA . PRO A 1 118 ? 7.973 -5.706 8.564 1.00 92.94 118 PRO A CA 1
ATOM 933 C C . PRO A 1 118 ? 7.576 -6.607 7.390 1.00 92.94 118 PRO A C 1
ATOM 935 O O . PRO A 1 118 ? 8.310 -6.662 6.406 1.00 92.94 118 PRO A O 1
ATOM 938 N N . PHE A 1 119 ? 6.405 -7.256 7.436 1.00 94.12 119 PHE A N 1
ATOM 939 C CA . PHE A 1 119 ? 5.933 -8.086 6.320 1.00 94.12 119 PHE A CA 1
ATOM 940 C C . PHE A 1 119 ? 5.609 -7.261 5.077 1.00 94.12 119 PHE A C 1
ATOM 942 O O . PHE A 1 119 ? 5.929 -7.669 3.964 1.00 94.12 119 PHE A O 1
ATOM 949 N N . HIS A 1 120 ? 5.004 -6.093 5.254 1.00 93.88 120 HIS A N 1
ATOM 950 C CA . HIS A 1 120 ? 4.657 -5.185 4.175 1.00 93.88 120 HIS A CA 1
ATOM 951 C C . HIS A 1 120 ? 5.918 -4.668 3.484 1.00 93.88 120 HIS A C 1
ATOM 953 O O . HIS A 1 120 ? 6.065 -4.850 2.277 1.00 93.88 120 HIS A O 1
ATOM 959 N N . VAL A 1 121 ? 6.863 -4.107 4.244 1.00 93.38 121 VAL A N 1
ATOM 960 C CA . VAL A 1 121 ? 8.135 -3.632 3.687 1.00 93.38 121 VAL A CA 1
ATOM 961 C C . VAL A 1 121 ? 8.913 -4.789 3.063 1.00 93.38 121 VAL A C 1
ATOM 963 O O . VAL A 1 121 ? 9.372 -4.660 1.933 1.00 93.38 121 VAL A O 1
ATOM 966 N N . GLY A 1 122 ? 9.000 -5.937 3.740 1.00 92.88 122 GLY A N 1
ATOM 967 C CA . GLY A 1 122 ? 9.685 -7.124 3.225 1.00 92.88 122 GLY A CA 1
ATOM 968 C C . GLY A 1 122 ? 9.093 -7.635 1.910 1.00 92.88 122 GLY A C 1
ATOM 969 O O . GLY A 1 122 ? 9.839 -7.959 0.991 1.00 92.88 122 GLY A O 1
ATOM 970 N N . THR A 1 123 ? 7.765 -7.631 1.778 1.00 93.25 123 THR A N 1
ATOM 971 C CA . THR A 1 123 ? 7.083 -8.025 0.534 1.00 93.25 123 THR A CA 1
ATOM 972 C C . THR A 1 123 ? 7.417 -7.066 -0.604 1.00 93.25 123 THR A C 1
ATOM 974 O O . THR A 1 123 ? 7.708 -7.507 -1.712 1.00 93.25 123 THR A O 1
ATOM 977 N N . LEU A 1 124 ? 7.416 -5.756 -0.346 1.00 93.44 124 LEU A N 1
ATOM 978 C CA . LEU A 1 124 ? 7.753 -4.768 -1.372 1.00 93.44 124 LEU A CA 1
ATOM 979 C C . LEU A 1 124 ? 9.227 -4.839 -1.781 1.00 93.44 124 LEU A C 1
ATOM 981 O O . LEU A 1 124 ? 9.527 -4.746 -2.969 1.00 93.44 124 LEU A O 1
ATOM 985 N N . VAL A 1 125 ? 10.129 -5.049 -0.819 1.00 92.25 125 VAL A N 1
ATOM 986 C CA . VAL A 1 125 ? 11.555 -5.293 -1.083 1.00 92.25 125 VAL A CA 1
ATOM 987 C C . VAL A 1 125 ? 11.721 -6.520 -1.972 1.00 92.25 125 VAL A C 1
ATOM 989 O O . VAL A 1 125 ? 12.418 -6.443 -2.980 1.00 92.25 125 VAL A O 1
ATOM 992 N N . TRP A 1 126 ? 11.047 -7.621 -1.638 1.00 91.81 126 TRP A N 1
ATOM 993 C CA . TRP A 1 126 ? 11.092 -8.851 -2.422 1.00 91.81 126 TRP A CA 1
ATOM 994 C C . TRP A 1 126 ? 10.575 -8.643 -3.853 1.00 91.81 126 TRP A C 1
ATOM 996 O O . TRP A 1 126 ? 11.248 -9.031 -4.801 1.00 91.81 126 TRP A O 1
ATOM 1006 N N . ILE A 1 127 ? 9.448 -7.944 -4.034 1.00 91.81 127 ILE A N 1
ATOM 1007 C CA . ILE A 1 127 ? 8.915 -7.626 -5.371 1.00 91.81 127 ILE A CA 1
ATOM 1008 C C . ILE A 1 127 ? 9.931 -6.830 -6.194 1.00 91.81 127 ILE A C 1
ATOM 1010 O O . ILE A 1 127 ? 10.162 -7.152 -7.358 1.00 91.81 127 ILE A O 1
ATOM 1014 N N . VAL A 1 128 ? 10.537 -5.790 -5.615 1.00 91.50 128 VAL A N 1
ATOM 1015 C CA . VAL A 1 128 ? 11.513 -4.951 -6.331 1.00 91.50 128 VAL A CA 1
ATOM 1016 C C . VAL A 1 128 ? 12.794 -5.728 -6.648 1.00 91.50 128 VAL A C 1
ATOM 1018 O O . VAL A 1 128 ? 13.368 -5.528 -7.716 1.00 91.50 128 VAL A O 1
ATOM 1021 N N . HIS A 1 129 ? 13.215 -6.627 -5.757 1.00 89.44 129 HIS A N 1
ATOM 1022 C CA . HIS A 1 129 ? 14.375 -7.492 -5.962 1.00 89.44 129 HIS A CA 1
ATOM 1023 C C . HIS A 1 129 ? 14.170 -8.476 -7.125 1.00 89.44 129 HIS A C 1
ATOM 1025 O O . HIS A 1 129 ? 15.041 -8.593 -7.982 1.00 89.44 129 HIS A O 1
ATOM 1031 N N . GLU A 1 130 ? 13.010 -9.139 -7.189 1.00 89.31 130 GLU A N 1
ATOM 1032 C CA . GLU A 1 130 ? 12.701 -10.133 -8.232 1.00 89.31 130 GLU A CA 1
ATOM 1033 C C . GLU A 1 130 ? 12.326 -9.516 -9.587 1.00 89.31 130 GLU A C 1
ATOM 1035 O O . GLU A 1 130 ? 12.309 -10.204 -10.607 1.00 89.31 130 GLU A O 1
ATOM 1040 N N . THR A 1 131 ? 11.995 -8.224 -9.615 1.00 87.56 131 THR A N 1
ATOM 1041 C CA . THR A 1 131 ? 11.602 -7.521 -10.840 1.00 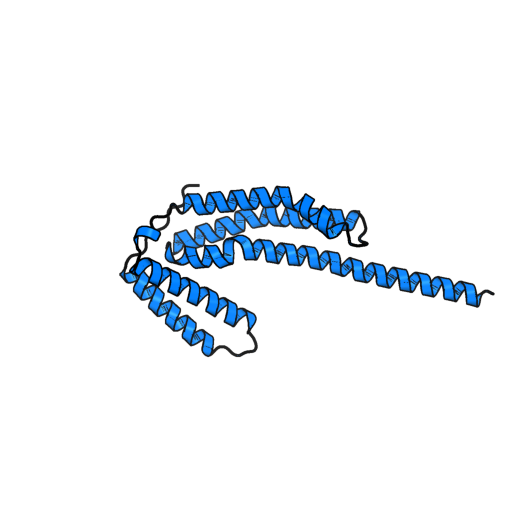87.56 131 THR A CA 1
ATOM 1042 C C . THR A 1 131 ? 12.676 -6.522 -11.269 1.00 87.56 131 THR A C 1
ATOM 1044 O O . THR A 1 131 ? 13.750 -6.911 -11.727 1.00 87.56 131 THR A O 1
ATOM 1047 N N . ASN A 1 132 ? 12.379 -5.228 -11.195 1.00 88.25 132 ASN A N 1
ATOM 1048 C CA . ASN A 1 132 ? 13.286 -4.130 -11.495 1.00 88.25 132 ASN A CA 1
ATOM 1049 C C . ASN A 1 132 ? 12.715 -2.821 -10.924 1.00 88.25 132 ASN A C 1
ATOM 1051 O O . ASN A 1 132 ? 11.603 -2.764 -10.388 1.00 88.25 132 ASN A O 1
ATOM 1055 N N . THR A 1 133 ? 13.456 -1.726 -11.089 1.00 89.19 133 THR A N 1
ATOM 1056 C CA . THR A 1 133 ? 13.035 -0.409 -10.588 1.00 89.19 133 THR A CA 1
ATOM 1057 C C . THR A 1 133 ? 11.828 0.202 -11.319 1.00 89.19 133 THR A C 1
ATOM 1059 O O . THR A 1 133 ? 11.285 1.192 -10.830 1.00 89.19 133 THR A O 1
ATOM 1062 N N . LEU A 1 134 ? 11.317 -0.388 -12.413 1.00 90.31 134 LEU A N 1
ATOM 1063 C CA . LEU A 1 134 ? 10.084 0.079 -13.081 1.00 90.31 134 LEU A CA 1
ATOM 1064 C C . LEU A 1 134 ? 8.831 -0.154 -12.223 1.00 90.31 134 LEU A C 1
ATOM 1066 O O . LEU A 1 134 ? 7.807 0.506 -12.397 1.00 90.31 134 LEU A O 1
ATOM 1070 N N . VAL A 1 135 ? 8.893 -1.083 -11.268 1.00 91.00 135 VAL A N 1
ATOM 1071 C CA . VAL A 1 135 ? 7.778 -1.359 -10.348 1.00 91.00 135 VAL A CA 1
ATOM 1072 C C . VAL A 1 135 ? 7.725 -0.336 -9.202 1.00 91.00 135 VAL A C 1
ATOM 1074 O O . VAL A 1 135 ? 6.714 -0.224 -8.503 1.00 91.00 135 VAL A O 1
ATOM 1077 N N . LEU A 1 136 ? 8.773 0.480 -9.037 1.00 89.56 136 LEU A N 1
ATOM 1078 C CA . LEU A 1 136 ? 8.904 1.401 -7.911 1.00 89.56 136 LEU A CA 1
ATOM 1079 C C . LEU A 1 136 ? 7.829 2.495 -7.915 1.00 89.56 136 LEU A C 1
ATOM 1081 O O . LEU A 1 136 ? 7.307 2.816 -6.855 1.00 89.56 136 LEU A O 1
ATOM 1085 N N . LEU A 1 137 ? 7.442 3.033 -9.077 1.00 90.31 137 LEU A N 1
ATOM 1086 C CA . LEU A 1 137 ? 6.402 4.069 -9.157 1.00 90.31 137 LEU A CA 1
ATOM 1087 C C . LEU A 1 137 ? 5.003 3.536 -8.771 1.00 90.31 137 LEU A C 1
ATOM 1089 O O . LEU A 1 137 ? 4.356 4.154 -7.920 1.00 90.31 137 LEU A O 1
ATOM 1093 N N . PRO A 1 138 ? 4.526 2.395 -9.316 1.00 91.81 138 PRO A N 1
ATOM 1094 C CA . PRO A 1 138 ? 3.320 1.740 -8.814 1.00 91.81 138 PRO A CA 1
ATOM 1095 C C . PRO A 1 138 ? 3.362 1.475 -7.305 1.00 91.81 138 PRO A C 1
ATOM 1097 O O . PRO A 1 138 ? 2.394 1.778 -6.607 1.00 91.81 138 PRO A O 1
ATOM 1100 N N . ILE A 1 139 ? 4.482 0.955 -6.791 1.00 92.44 139 ILE A N 1
ATOM 1101 C CA . ILE A 1 139 ? 4.669 0.697 -5.356 1.00 92.44 139 ILE A CA 1
ATOM 1102 C C . ILE A 1 139 ? 4.577 1.997 -4.553 1.00 92.44 139 ILE A C 1
ATOM 1104 O O . ILE A 1 139 ? 3.851 2.054 -3.561 1.00 92.44 139 ILE A O 1
ATOM 1108 N N . TYR A 1 140 ? 5.259 3.048 -5.004 1.00 89.69 140 TYR A N 1
ATOM 1109 C CA . TYR A 1 140 ? 5.310 4.333 -4.321 1.00 89.69 140 TYR A CA 1
ATOM 1110 C C . TYR A 1 140 ? 3.911 4.931 -4.136 1.00 89.69 140 TYR A C 1
ATOM 1112 O O . TYR A 1 140 ? 3.562 5.385 -3.044 1.00 89.69 140 TYR A O 1
ATOM 1120 N N . LEU A 1 141 ? 3.082 4.896 -5.181 1.00 91.06 141 LEU A N 1
ATOM 1121 C CA . LEU A 1 141 ? 1.750 5.504 -5.146 1.00 91.06 141 LEU A CA 1
ATOM 1122 C C . LEU A 1 141 ? 0.686 4.612 -4.501 1.00 91.06 141 LEU A C 1
ATOM 1124 O O . LEU A 1 141 ? -0.224 5.128 -3.853 1.00 91.06 141 LEU A O 1
ATOM 1128 N N . LEU A 1 142 ? 0.772 3.291 -4.677 1.00 92.69 142 LEU A N 1
ATOM 1129 C CA . LEU A 1 142 ? -0.306 2.379 -4.278 1.00 92.69 142 LEU A CA 1
ATOM 1130 C C . LEU A 1 142 ? -0.000 1.551 -3.041 1.00 92.69 142 LEU A C 1
ATOM 1132 O O . LEU A 1 142 ? -0.936 1.125 -2.372 1.00 92.69 142 LEU A O 1
ATOM 1136 N N . ALA A 1 143 ? 1.267 1.286 -2.744 1.00 91.56 143 ALA A N 1
ATOM 1137 C CA . ALA A 1 143 ? 1.639 0.365 -1.681 1.00 91.56 143 ALA A CA 1
ATOM 1138 C C . ALA A 1 143 ? 2.262 1.064 -0.471 1.00 91.56 143 ALA A C 1
ATOM 1140 O O . ALA A 1 143 ? 2.093 0.572 0.629 1.00 91.56 143 ALA A O 1
ATOM 1141 N N . THR A 1 144 ? 2.883 2.238 -0.607 1.00 88.50 144 THR A N 1
ATOM 1142 C CA . THR A 1 144 ? 3.538 2.937 0.522 1.00 88.50 144 THR A CA 1
ATOM 1143 C C . THR A 1 144 ? 2.606 3.171 1.718 1.00 88.50 144 THR A C 1
ATOM 1145 O O . THR A 1 144 ? 2.892 2.734 2.830 1.00 88.50 144 THR A O 1
ATOM 1148 N N . PHE A 1 145 ? 1.474 3.848 1.494 1.00 84.19 145 PHE A N 1
ATOM 1149 C CA . PHE A 1 145 ? 0.581 4.308 2.570 1.00 84.19 145 PHE A CA 1
ATOM 1150 C C . PHE A 1 145 ? -0.824 3.725 2.509 1.00 84.19 145 PHE A C 1
ATOM 1152 O O . PHE A 1 145 ? -1.480 3.578 3.540 1.00 84.19 145 PHE A O 1
ATOM 1159 N N . LEU A 1 146 ? -1.305 3.408 1.311 1.00 89.56 146 LEU A N 1
ATOM 1160 C CA . LEU A 1 146 ? -2.699 3.047 1.103 1.00 89.56 146 LEU A CA 1
ATOM 1161 C C . LEU A 1 146 ? -3.089 1.751 1.843 1.00 89.56 146 LEU A C 1
ATOM 1163 O O . LEU A 1 146 ? -4.111 1.783 2.529 1.00 89.56 146 LEU A O 1
ATOM 1167 N N . PRO A 1 147 ? -2.297 0.656 1.836 1.00 90.19 147 PRO A N 1
ATOM 1168 C CA . PRO A 1 147 ? -2.656 -0.549 2.583 1.00 90.19 147 PRO A CA 1
ATOM 1169 C C . PRO A 1 147 ? -2.707 -0.333 4.108 1.00 90.19 147 PRO A C 1
ATOM 1171 O O . PRO A 1 147 ? -3.734 -0.678 4.701 1.00 90.19 147 PRO A O 1
ATOM 1174 N N . PRO A 1 148 ? -1.693 0.285 4.760 1.00 89.31 148 PRO A N 1
ATOM 1175 C CA . PRO A 1 148 ? -1.777 0.614 6.182 1.00 89.31 148 PRO A CA 1
ATOM 1176 C C . PRO A 1 148 ? -2.985 1.491 6.525 1.00 89.31 148 PRO A C 1
ATOM 1178 O O . PRO A 1 148 ? -3.697 1.197 7.483 1.00 89.31 148 PRO A O 1
ATOM 1181 N N . VAL A 1 149 ? -3.263 2.532 5.733 1.00 90.06 149 VAL A N 1
ATOM 1182 C CA . VAL A 1 149 ? -4.392 3.442 5.979 1.00 90.06 149 VAL A CA 1
ATOM 1183 C C . VAL A 1 149 ? -5.731 2.715 5.858 1.00 90.06 149 VAL A C 1
ATOM 1185 O O . VAL A 1 149 ? -6.571 2.845 6.748 1.00 90.06 149 VAL A O 1
ATOM 1188 N N . LEU A 1 150 ? -5.934 1.913 4.808 1.00 93.00 150 LEU A N 1
ATOM 1189 C CA . LEU A 1 150 ? -7.169 1.140 4.637 1.00 93.00 150 LEU A CA 1
ATOM 1190 C C . LEU A 1 150 ? -7.387 0.147 5.781 1.00 93.00 150 LEU A C 1
ATOM 1192 O O . LEU A 1 150 ? -8.509 0.014 6.269 1.00 93.00 150 LEU A O 1
ATOM 1196 N N . ALA A 1 151 ? -6.325 -0.516 6.240 1.00 92.25 151 ALA A N 1
ATOM 1197 C CA . ALA A 1 151 ? -6.412 -1.426 7.375 1.00 92.25 151 ALA A CA 1
ATOM 1198 C C . ALA A 1 151 ? -6.797 -0.689 8.667 1.00 92.25 151 ALA A C 1
ATOM 1200 O O . ALA A 1 151 ? -7.694 -1.140 9.381 1.00 92.25 151 ALA A O 1
ATOM 1201 N N . GLN A 1 152 ? -6.196 0.476 8.933 1.00 92.12 152 GLN A N 1
ATOM 1202 C CA . GLN A 1 152 ? -6.544 1.290 10.102 1.00 92.12 152 GLN A CA 1
ATOM 1203 C C . GLN A 1 152 ? -7.982 1.812 10.036 1.00 92.12 152 GLN A C 1
ATOM 1205 O O . GLN A 1 152 ? -8.706 1.740 11.028 1.00 92.12 152 GLN A O 1
ATOM 1210 N N . LEU A 1 153 ? -8.447 2.248 8.861 1.00 92.75 153 LEU A N 1
ATOM 1211 C CA . LEU A 1 153 ? -9.851 2.617 8.648 1.00 92.75 153 LEU A CA 1
ATOM 1212 C C . LEU A 1 153 ? -10.796 1.430 8.887 1.00 92.75 153 LEU A C 1
ATOM 1214 O O . LEU A 1 153 ? -11.865 1.600 9.476 1.00 92.75 153 LEU A O 1
ATOM 1218 N N . GLY A 1 154 ? -10.404 0.222 8.482 1.00 93.88 154 GLY A N 1
ATOM 1219 C CA . GLY A 1 154 ? -11.144 -1.010 8.757 1.00 93.88 154 GLY A CA 1
ATOM 1220 C C . GLY A 1 154 ? -11.252 -1.313 10.254 1.00 93.88 154 GLY A C 1
ATOM 1221 O O . GLY A 1 154 ? -12.348 -1.549 10.765 1.00 93.88 154 GLY A O 1
ATOM 1222 N N . ILE A 1 155 ? -10.134 -1.239 10.981 1.00 92.19 155 ILE A N 1
ATOM 1223 C CA . ILE A 1 155 ? -10.100 -1.439 12.438 1.00 92.19 155 ILE A CA 1
ATOM 1224 C C . ILE A 1 155 ? -10.973 -0.386 13.128 1.00 92.19 155 ILE A C 1
ATOM 1226 O O . ILE A 1 155 ? -11.870 -0.727 13.900 1.00 92.19 155 ILE A O 1
ATOM 1230 N N . TYR A 1 156 ? -10.767 0.887 12.802 1.00 90.62 156 TYR A N 1
ATOM 1231 C CA . TYR A 1 156 ? -11.531 2.000 13.351 1.00 90.62 156 TYR A CA 1
ATOM 1232 C C . TYR A 1 156 ? -13.043 1.849 1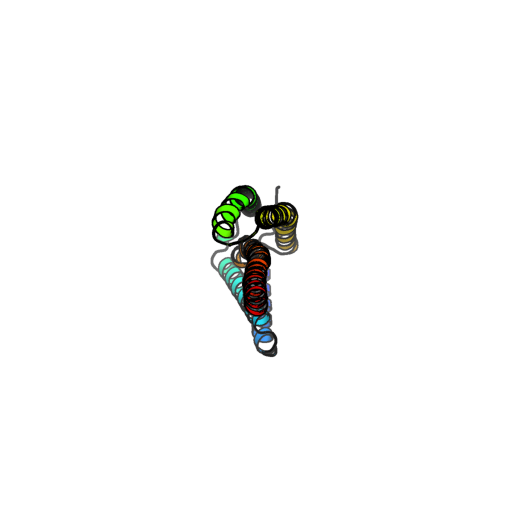3.107 1.00 90.62 156 TYR A C 1
ATOM 1234 O O . TYR A 1 156 ? -13.835 1.878 14.055 1.00 90.62 156 TYR A O 1
ATOM 1242 N N . SER A 1 157 ? -13.452 1.617 11.856 1.00 90.81 157 SER A N 1
ATOM 1243 C CA . SER A 1 157 ? -14.867 1.472 11.481 1.00 90.81 157 SER A CA 1
ATOM 1244 C C . SER A 1 157 ? -15.539 0.286 12.176 1.00 90.81 157 SER A C 1
ATOM 1246 O O . SER A 1 157 ? -16.688 0.401 12.615 1.00 90.81 157 SER A O 1
ATOM 1248 N N . TYR A 1 158 ? -14.821 -0.822 12.377 1.00 92.81 158 TYR A N 1
ATOM 1249 C CA . TYR A 1 158 ? -15.320 -1.963 13.139 1.00 92.81 158 TYR A CA 1
ATOM 1250 C C . TYR A 1 158 ? -15.660 -1.589 14.587 1.00 92.81 158 TYR A C 1
ATOM 1252 O O . TYR A 1 158 ? -16.754 -1.912 15.062 1.00 92.81 158 TYR A O 1
ATOM 1260 N N . PHE A 1 159 ? -14.780 -0.878 15.296 1.00 90.06 159 PHE A N 1
ATOM 1261 C CA . PHE A 1 159 ? -15.055 -0.476 16.679 1.00 90.06 159 PHE A CA 1
ATOM 1262 C C . PHE A 1 159 ? -16.164 0.576 16.770 1.00 90.06 159 PHE A C 1
ATOM 1264 O O . PHE A 1 159 ? -17.045 0.449 17.623 1.00 90.06 159 PHE A O 1
ATOM 1271 N N . VAL A 1 160 ? -16.200 1.546 15.855 1.00 87.62 160 VAL A N 1
ATOM 1272 C CA . VAL A 1 160 ? -17.287 2.539 15.788 1.00 87.62 160 VAL A CA 1
ATOM 1273 C C . VAL A 1 160 ? -18.641 1.874 15.522 1.00 87.62 160 VAL A C 1
ATOM 1275 O O . VAL A 1 160 ? -19.637 2.230 16.156 1.00 87.62 160 VAL A O 1
ATOM 1278 N N . SER A 1 161 ? -18.696 0.844 14.670 1.00 88.25 161 SER A N 1
ATOM 1279 C CA . SER A 1 161 ? -19.946 0.119 14.401 1.00 88.25 161 SER A CA 1
ATOM 1280 C C . SER A 1 161 ? -20.574 -0.462 15.678 1.00 88.25 161 SER A C 1
ATOM 1282 O O . SER A 1 161 ? -21.800 -0.445 15.829 1.00 88.25 161 SER A O 1
ATOM 1284 N N . LYS A 1 162 ? -19.750 -0.877 16.654 1.00 84.38 162 LYS A N 1
ATOM 1285 C CA . LYS A 1 162 ? -20.208 -1.393 17.953 1.00 84.38 162 LYS A CA 1
ATOM 1286 C C . LYS A 1 162 ? -20.797 -0.309 18.854 1.00 84.38 162 LYS A C 1
ATOM 1288 O O . LYS A 1 162 ? -21.746 -0.612 19.578 1.00 84.38 162 LYS A O 1
ATOM 1293 N N . ALA A 1 163 ? -20.307 0.931 18.768 1.00 77.62 163 ALA A N 1
ATOM 1294 C CA . ALA A 1 163 ? -20.869 2.073 19.498 1.00 77.62 163 ALA A CA 1
ATOM 1295 C C . ALA A 1 163 ? -22.348 2.290 19.135 1.00 77.62 163 ALA A C 1
ATOM 1297 O O . ALA A 1 163 ? -23.210 2.401 20.009 1.00 77.62 163 ALA A O 1
ATOM 1298 N N . SER A 1 164 ? -22.658 2.237 17.833 1.00 72.69 164 SER A N 1
ATOM 1299 C CA . SER A 1 164 ? -24.027 2.415 17.324 1.00 72.69 164 SER A CA 1
ATOM 1300 C C . SER A 1 164 ? -25.001 1.338 17.826 1.00 72.69 164 SER A C 1
ATOM 1302 O O . SER A 1 164 ? -26.213 1.550 17.910 1.00 72.69 164 SER A O 1
ATOM 1304 N N . VAL A 1 165 ? -24.490 0.143 18.137 1.00 74.44 165 VAL A N 1
ATOM 1305 C CA . VAL A 1 165 ? -25.289 -0.972 18.657 1.00 74.44 165 VAL A CA 1
ATOM 1306 C C . VAL A 1 165 ? -25.501 -0.820 20.160 1.00 74.44 165 VAL A C 1
ATOM 1308 O O . VAL A 1 165 ? -26.605 -1.085 20.644 1.00 74.44 165 VAL A O 1
ATOM 1311 N N . SER A 1 166 ? -24.481 -0.388 20.911 1.00 72.25 166 SER A N 1
ATOM 1312 C CA . SER A 1 166 ? -24.629 -0.139 22.350 1.00 72.25 166 SER A CA 1
ATOM 1313 C C . SER A 1 166 ? -25.623 0.980 22.642 1.00 72.25 166 SER A C 1
ATOM 1315 O O . SER A 1 166 ? -26.448 0.817 23.539 1.00 72.25 166 SER A O 1
ATOM 1317 N N . GLU A 1 167 ? -25.608 2.053 21.852 1.00 76.31 167 GLU A N 1
ATOM 1318 C CA . GLU A 1 167 ? -26.535 3.180 21.993 1.00 76.31 167 GLU A CA 1
ATOM 1319 C C . GLU A 1 167 ? -27.989 2.770 21.706 1.00 76.31 167 GLU A C 1
ATOM 1321 O O . GLU A 1 167 ? -28.890 3.004 22.509 1.00 76.31 167 GLU A O 1
ATOM 1326 N N . ARG A 1 168 ? -28.234 2.022 20.623 1.00 77.44 168 ARG A N 1
ATOM 1327 C CA . ARG A 1 168 ? -29.578 1.483 20.341 1.00 77.44 168 ARG A CA 1
ATOM 1328 C C . ARG A 1 168 ? -30.090 0.571 21.459 1.00 77.44 168 ARG A C 1
ATOM 1330 O O . ARG A 1 168 ? -31.272 0.603 21.802 1.00 77.44 168 ARG A O 1
ATOM 1337 N N . ARG A 1 169 ? -29.206 -0.235 22.058 1.00 77.38 169 ARG A N 1
ATOM 1338 C CA . ARG A 1 169 ? -29.557 -1.108 23.189 1.00 77.38 169 ARG A CA 1
ATOM 1339 C C . ARG A 1 169 ? -29.841 -0.324 24.469 1.00 77.38 169 ARG A C 1
ATOM 1341 O O . ARG A 1 169 ? -30.734 -0.738 25.208 1.00 77.38 169 ARG A O 1
ATOM 1348 N N . SER A 1 170 ? -29.112 0.757 24.754 1.00 79.56 170 SER A N 1
ATOM 1349 C CA . SER A 1 170 ? -29.362 1.578 25.946 1.00 79.56 170 SER A CA 1
ATOM 1350 C C . SER A 1 170 ? -30.706 2.301 25.842 1.00 79.56 170 SER A C 1
ATOM 1352 O O . SER A 1 170 ? -31.506 2.196 26.772 1.00 79.56 170 SER A O 1
ATOM 1354 N N . VAL A 1 171 ? -31.016 2.900 24.687 1.00 82.50 171 VAL A N 1
ATOM 1355 C CA . VAL A 1 171 ? -32.314 3.549 24.420 1.00 82.50 171 VAL A CA 1
ATOM 1356 C C . VAL A 1 171 ? -33.470 2.549 24.535 1.00 82.50 171 VAL A C 1
ATOM 1358 O O . VAL A 1 171 ? -34.446 2.804 25.238 1.00 82.50 171 VAL A O 1
ATOM 1361 N N . ALA A 1 172 ? -33.348 1.361 23.931 1.00 83.69 172 ALA A N 1
ATOM 1362 C CA . ALA A 1 172 ? -34.384 0.329 24.019 1.00 83.69 172 ALA A CA 1
ATOM 1363 C C . ALA A 1 172 ? -34.604 -0.183 25.457 1.00 83.69 172 ALA A C 1
ATOM 1365 O O . ALA A 1 172 ? -35.735 -0.477 25.853 1.00 83.69 172 ALA A O 1
ATOM 1366 N N . ARG A 1 173 ? -33.535 -0.297 26.259 1.00 85.06 173 ARG A N 1
ATOM 1367 C CA . ARG A 1 173 ? -33.635 -0.664 27.682 1.00 85.06 173 ARG A CA 1
ATOM 1368 C C . ARG A 1 173 ? -34.324 0.428 28.495 1.00 85.06 173 ARG A C 1
ATOM 1370 O O . ARG A 1 173 ? -35.194 0.094 29.294 1.00 85.06 173 ARG A O 1
ATOM 1377 N N . ALA A 1 174 ? -33.979 1.694 28.260 1.00 85.50 174 ALA A N 1
ATOM 1378 C CA . ALA A 1 174 ? -34.617 2.834 28.913 1.00 85.50 174 ALA A CA 1
ATOM 1379 C C . ALA A 1 174 ? -36.123 2.892 28.597 1.00 85.50 174 ALA A C 1
ATOM 1381 O O . ALA A 1 174 ? -36.937 2.980 29.514 1.00 85.50 174 ALA A O 1
ATOM 1382 N N . ALA A 1 175 ? -36.505 2.712 27.328 1.00 86.38 175 ALA A N 1
ATOM 1383 C CA . ALA A 1 175 ? -37.909 2.668 26.912 1.00 86.38 175 ALA A CA 1
ATOM 1384 C C . ALA A 1 175 ? -38.691 1.521 27.583 1.00 86.38 175 ALA A C 1
ATOM 1386 O O . ALA A 1 175 ? -39.803 1.718 28.072 1.00 86.38 175 ALA A O 1
ATOM 1387 N N . ARG A 1 176 ? -38.100 0.319 27.674 1.00 87.44 176 ARG A N 1
ATOM 1388 C CA . ARG A 1 176 ? -38.720 -0.826 28.371 1.00 87.44 176 ARG A CA 1
ATOM 1389 C C . ARG A 1 176 ? -38.863 -0.599 29.875 1.00 87.44 176 ARG A C 1
ATOM 1391 O O . ARG A 1 176 ? -39.845 -1.054 30.458 1.00 87.44 176 ARG A O 1
ATOM 1398 N N . ALA A 1 177 ? -37.891 0.057 30.506 1.00 87.25 177 ALA A N 1
ATOM 1399 C CA . ALA A 1 177 ? -37.963 0.396 31.923 1.00 87.25 177 ALA A CA 1
ATOM 1400 C C . ALA A 1 177 ? -39.101 1.393 32.193 1.00 87.25 177 ALA A C 1
ATOM 1402 O O . ALA A 1 177 ? -39.914 1.140 33.078 1.00 87.25 177 ALA A O 1
ATOM 1403 N N . ALA A 1 178 ? -39.219 2.439 31.368 1.00 85.88 178 ALA A N 1
ATOM 1404 C CA . ALA A 1 178 ? -40.300 3.421 31.453 1.00 85.88 178 ALA A CA 1
ATOM 1405 C C . ALA A 1 178 ? -41.692 2.790 31.243 1.00 85.88 178 ALA A C 1
ATOM 1407 O O . ALA A 1 178 ? -42.624 3.063 31.997 1.00 85.88 178 ALA A O 1
ATOM 1408 N N . ALA A 1 179 ? -41.835 1.879 30.275 1.00 85.12 179 ALA A N 1
ATOM 1409 C CA . ALA A 1 179 ? -43.096 1.168 30.051 1.00 85.12 179 ALA A CA 1
ATOM 1410 C C . ALA A 1 179 ? -43.512 0.304 31.259 1.00 85.12 179 ALA A C 1
ATOM 1412 O O . ALA A 1 179 ? -44.692 0.221 31.592 1.00 85.12 179 ALA A O 1
ATOM 1413 N N . ARG A 1 180 ? -42.547 -0.317 31.954 1.00 85.94 180 ARG A N 1
ATOM 1414 C CA . ARG A 1 180 ? -42.812 -1.120 33.161 1.00 85.94 180 ARG A CA 1
ATOM 1415 C C . ARG A 1 180 ? -43.210 -0.282 34.371 1.00 85.94 180 ARG A C 1
ATOM 1417 O O . ARG A 1 180 ? -43.957 -0.786 35.202 1.00 85.94 180 ARG A O 1
ATOM 1424 N N . THR A 1 181 ? -42.699 0.940 34.507 1.00 84.56 181 THR A N 1
ATOM 1425 C CA . THR A 1 181 ? -43.118 1.844 35.588 1.00 84.56 181 THR A CA 1
ATOM 1426 C C . THR A 1 181 ? -44.524 2.378 35.353 1.00 84.56 181 THR A C 1
ATOM 1428 O O . THR A 1 181 ? -45.296 2.417 36.300 1.00 84.56 181 THR A O 1
ATOM 1431 N N . VAL A 1 182 ? -44.887 2.697 34.105 1.00 78.75 182 VAL A N 1
ATOM 1432 C CA . VAL A 1 182 ? -46.256 3.123 33.760 1.00 78.75 182 VAL A CA 1
ATOM 1433 C C . VAL A 1 182 ? -47.265 1.996 33.983 1.00 78.75 182 VAL A C 1
ATOM 1435 O O . VAL A 1 182 ? -48.316 2.238 34.546 1.00 78.75 182 VAL A O 1
ATOM 1438 N N . ALA A 1 183 ? -46.938 0.752 33.621 1.00 74.44 183 ALA A N 1
ATOM 1439 C CA . ALA A 1 183 ? -47.842 -0.389 33.815 1.00 74.44 183 ALA A CA 1
ATOM 1440 C C . ALA A 1 183 ? -48.054 -0.803 35.288 1.00 74.44 183 ALA A C 1
ATOM 1442 O O . ALA A 1 183 ? -48.871 -1.680 35.559 1.00 74.44 183 ALA A O 1
ATOM 1443 N N . LYS A 1 184 ? -47.274 -0.250 36.225 1.00 70.81 184 LYS A N 1
ATOM 1444 C CA . LYS A 1 184 ? -47.397 -0.505 37.669 1.00 70.81 184 LYS A CA 1
ATOM 1445 C C . LYS A 1 184 ? -48.133 0.610 38.424 1.00 70.81 184 LYS A C 1
ATOM 1447 O O . LYS A 1 184 ? -48.369 0.426 39.616 1.00 70.81 184 LYS A O 1
ATOM 1452 N N . ALA A 1 185 ? -48.409 1.736 37.769 1.00 62.53 185 ALA A N 1
ATOM 1453 C CA . ALA A 1 185 ? -49.189 2.850 38.305 1.00 62.53 185 ALA A CA 1
ATOM 1454 C C . ALA A 1 185 ? -50.660 2.687 37.909 1.00 62.53 185 ALA A C 1
ATOM 1456 O O . ALA A 1 185 ? -51.516 3.068 38.734 1.00 62.53 185 ALA A O 1
#

Radius of gyration: 24.03 Å; Cα contacts (8 Å, |Δi|>4): 128; chains: 1; bounding box: 70×22×63 Å

Organism: NCBI:txid1527607

Foldseek 3Di:
DQQDFDQDDLVRLVVQLVVLVVQLVVLVVDDPVPVVVSVLSNVLSVQLNVLSVCCNVPVVVLPDRVVVVLVVLLVVLVVCLVCLLVVLCVVVVPFPDDPVLSVVLSVVLNVCSVVVSVVLSVVVSVVRRVGGSSSVRSCVPPRSPPVSVVVNVVSVVVSRVVSVVVVVVVVVVVVVVVVVVVVVD

Nearest PDB structures (foldseek):
  5d91-assembly1_A  TM=3.002E-01  e=4.787E+00  Archaeoglobus fulgidus DSM 4304